Protein AF-A0A4S2HI41-F1 (afdb_monomer_lite)

Secondary structure (DSSP, 8-state):
------HHHHHHHHHH-----------GGG-TT---SS----SS-TT-S-BBSSSEEEE-GGGGTT--SSSPPP-EEEEEE-TT-B-SS---TTEEEEE-BTPBPPTT--B----------SS-----S---------S--------SSHHHHHHHIIIIIHHHHHHHTT-S--S--EEEEEESS-B----SS-EEEEEEEEEETTEEEEEEPS---TT--GGGGG--EEEEEPTT---B-TT-EEEEEE-

Radius of gyration: 30.96 Å; chains: 1; bounding box: 61×60×73 Å

Structure (mmCIF, N/CA/C/O backbone):
data_AF-A0A4S2HI41-F1
#
_entry.id   AF-A0A4S2HI41-F1
#
loop_
_atom_site.group_PDB
_atom_site.id
_atom_site.type_symbol
_atom_site.label_atom_id
_atom_site.label_alt_id
_atom_site.label_comp_id
_atom_site.label_asym_id
_atom_site.label_entity_id
_atom_site.label_seq_id
_atom_site.pdbx_PDB_ins_code
_atom_site.Cartn_x
_atom_site.Cartn_y
_atom_site.Cartn_z
_atom_site.occupancy
_atom_site.B_iso_or_equiv
_atom_site.auth_seq_id
_atom_site.auth_comp_id
_atom_site.auth_asym_id
_atom_site.auth_atom_id
_atom_site.pdbx_PDB_model_num
ATOM 1 N N . MET A 1 1 ? -29.556 14.714 7.151 1.00 52.97 1 MET A N 1
ATOM 2 C CA . MET A 1 1 ? -28.338 14.276 7.865 1.00 52.97 1 MET A CA 1
ATOM 3 C C . MET A 1 1 ? -28.639 12.943 8.539 1.00 52.97 1 MET A C 1
ATOM 5 O O . MET A 1 1 ? -29.509 12.927 9.402 1.00 52.97 1 MET A O 1
ATOM 9 N N . LYS A 1 2 ? -28.012 11.832 8.116 1.00 57.84 2 LYS A N 1
ATOM 10 C CA . LYS A 1 2 ? -28.098 10.561 8.864 1.00 57.84 2 LYS A CA 1
ATOM 11 C C . LYS A 1 2 ? -27.443 10.799 10.235 1.00 57.84 2 LYS A C 1
ATOM 13 O O . LYS A 1 2 ? -26.356 11.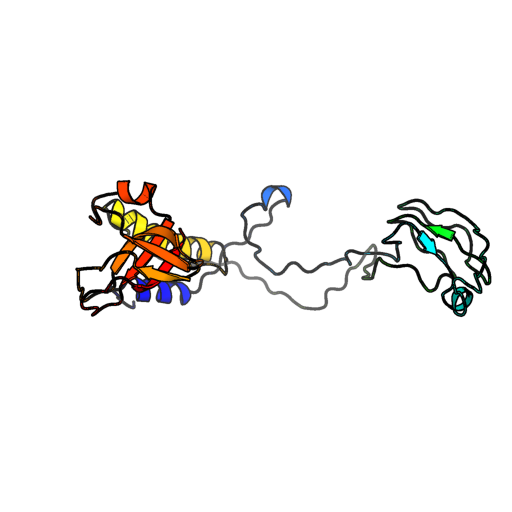370 10.284 1.00 57.84 2 LYS A O 1
ATOM 18 N N . LYS A 1 3 ? -28.108 10.427 11.329 1.00 60.03 3 LYS A N 1
ATOM 19 C CA . LYS A 1 3 ? -27.566 10.520 12.692 1.00 60.03 3 LYS A CA 1
ATOM 20 C C . LYS A 1 3 ? -27.353 9.100 13.197 1.00 60.03 3 LYS A C 1
ATOM 22 O O . LYS A 1 3 ? -28.319 8.350 13.256 1.00 60.03 3 LYS A O 1
ATOM 27 N N . THR A 1 4 ? -26.122 8.778 13.570 1.00 68.50 4 THR A N 1
ATOM 28 C CA . THR A 1 4 ? -25.761 7.506 14.198 1.00 68.50 4 THR A CA 1
ATOM 29 C C . THR A 1 4 ? -24.979 7.764 15.482 1.00 68.50 4 THR A C 1
ATOM 31 O O . THR A 1 4 ? -24.271 8.768 15.594 1.00 68.50 4 THR A O 1
ATOM 34 N N . ASP A 1 5 ? -25.153 6.881 16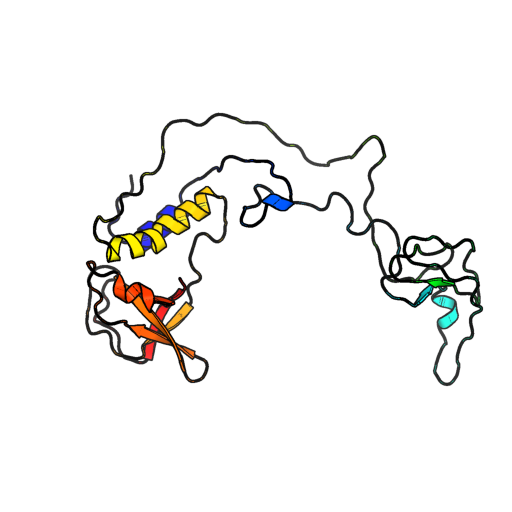.457 1.00 72.00 5 ASP A N 1
ATOM 35 C CA . ASP A 1 5 ? -24.371 6.761 17.685 1.00 72.00 5 ASP A CA 1
ATOM 36 C C . ASP A 1 5 ? -23.452 5.520 17.674 1.00 72.00 5 ASP A C 1
ATOM 38 O O . ASP A 1 5 ? -22.721 5.287 18.639 1.00 72.00 5 ASP A O 1
ATOM 42 N N . ASP A 1 6 ? -23.428 4.764 16.568 1.00 79.31 6 ASP A N 1
ATOM 43 C CA . ASP A 1 6 ? -22.567 3.600 16.370 1.00 79.31 6 ASP A CA 1
ATOM 44 C C . ASP A 1 6 ? -21.309 3.926 15.543 1.00 79.31 6 ASP A C 1
ATOM 46 O O . ASP A 1 6 ? -21.355 4.520 14.462 1.00 79.31 6 ASP A O 1
ATOM 50 N N . ILE A 1 7 ? -20.148 3.494 16.043 1.00 74.62 7 ILE A N 1
ATOM 51 C CA . ILE A 1 7 ? -18.849 3.778 15.420 1.00 74.62 7 ILE A CA 1
ATOM 52 C C . ILE A 1 7 ? -18.632 3.003 14.111 1.00 74.62 7 ILE A C 1
ATOM 54 O O . ILE A 1 7 ? -17.910 3.479 13.233 1.00 74.62 7 ILE A O 1
ATOM 58 N N . LEU A 1 8 ? -19.253 1.830 13.949 1.00 78.12 8 LEU A N 1
ATOM 59 C CA . LEU A 1 8 ? -19.108 0.986 12.759 1.00 78.12 8 LEU A CA 1
ATOM 60 C C . LEU A 1 8 ? -20.005 1.490 11.623 1.00 78.12 8 LEU A C 1
ATOM 62 O O . LEU A 1 8 ? -19.612 1.465 10.457 1.00 78.12 8 LEU A O 1
ATOM 66 N N . GLU A 1 9 ? -21.194 1.999 11.949 1.00 80.25 9 GLU A N 1
ATOM 67 C CA . GLU A 1 9 ? -22.006 2.787 11.023 1.00 80.25 9 GLU A CA 1
ATOM 68 C C . GLU A 1 9 ? -21.308 4.089 10.624 1.00 80.25 9 GLU A C 1
ATOM 70 O O . GLU A 1 9 ? -21.233 4.377 9.433 1.00 80.25 9 GLU A O 1
ATOM 75 N N . ALA A 1 10 ? -20.707 4.825 11.565 1.00 79.00 10 ALA A N 1
ATOM 76 C CA . ALA A 1 10 ? -19.934 6.023 11.233 1.00 79.00 10 ALA A CA 1
ATOM 77 C C . ALA A 1 10 ? -18.774 5.728 10.257 1.00 79.00 10 ALA A C 1
ATOM 79 O O . ALA A 1 10 ? -18.577 6.486 9.308 1.00 79.00 10 ALA A O 1
ATOM 80 N N . CYS A 1 11 ? -18.058 4.605 10.425 1.00 78.81 11 CYS A N 1
ATOM 81 C CA . CYS A 1 11 ? -17.039 4.155 9.465 1.00 78.81 11 CYS A CA 1
ATOM 82 C C . CYS A 1 11 ? -17.635 3.918 8.062 1.00 78.81 11 CYS A C 1
ATOM 84 O O . CYS A 1 11 ? -17.096 4.423 7.082 1.00 78.81 11 CYS A O 1
ATOM 86 N N . ARG A 1 12 ? -18.774 3.216 7.957 1.00 80.81 12 ARG A N 1
ATOM 87 C CA . ARG A 1 12 ? -19.456 2.969 6.667 1.00 80.81 12 ARG A CA 1
ATOM 88 C C . ARG A 1 12 ? -19.951 4.259 6.008 1.00 80.81 12 ARG A C 1
ATOM 90 O O . ARG A 1 12 ? -19.831 4.424 4.800 1.00 80.81 12 ARG A O 1
ATOM 97 N N . LEU A 1 13 ? -20.458 5.212 6.789 1.00 81.12 13 LEU A N 1
ATOM 98 C CA . LEU A 1 13 ? -20.888 6.509 6.260 1.00 81.12 13 LEU A CA 1
ATOM 99 C C . LEU A 1 13 ? -19.717 7.347 5.722 1.00 81.12 13 LEU A C 1
ATOM 101 O O . LEU A 1 13 ? -19.913 8.090 4.765 1.00 81.12 13 LEU A O 1
ATOM 105 N N . LEU A 1 14 ? -18.500 7.204 6.268 1.00 79.44 14 LEU A N 1
ATOM 106 C CA . LEU A 1 14 ? -17.302 7.807 5.669 1.00 79.44 14 LEU A CA 1
ATOM 107 C C . LEU A 1 14 ? -16.973 7.209 4.295 1.00 79.44 14 LEU A C 1
ATOM 109 O O . LEU A 1 14 ? -16.523 7.941 3.411 1.00 79.44 14 LEU A O 1
ATOM 113 N N . GLU A 1 15 ? -17.196 5.908 4.093 1.00 77.56 15 GLU A N 1
ATOM 114 C CA . GLU A 1 15 ? -16.997 5.237 2.799 1.00 77.56 15 GLU A CA 1
ATOM 115 C C . GLU A 1 15 ? -17.977 5.763 1.734 1.00 77.56 15 GLU A C 1
ATOM 117 O O . GLU A 1 15 ? -17.567 5.941 0.588 1.00 77.56 15 GLU A O 1
ATOM 122 N N . GLU A 1 16 ? -19.205 6.135 2.122 1.00 80.00 16 GLU A N 1
ATOM 123 C CA . GLU A 1 16 ? -20.229 6.739 1.244 1.00 80.00 16 GLU A CA 1
ATOM 124 C C . GLU A 1 16 ? -19.958 8.209 0.845 1.00 80.00 16 GLU A C 1
ATOM 126 O O . GLU A 1 16 ? -20.537 8.677 -0.133 1.00 80.00 16 GLU A O 1
ATOM 131 N N . LEU A 1 17 ? -19.118 8.965 1.573 1.00 75.75 17 LEU A N 1
ATOM 132 C CA . LEU A 1 17 ? -18.889 10.395 1.282 1.00 75.75 17 LEU A CA 1
ATOM 133 C C . LEU A 1 17 ? -18.245 10.619 -0.095 1.00 75.75 17 LEU A C 1
ATOM 135 O O . LEU A 1 17 ? -17.177 10.072 -0.359 1.00 75.75 17 LEU A O 1
ATOM 139 N N . ASP A 1 18 ? -18.810 11.486 -0.931 1.00 73.19 18 ASP A N 1
ATOM 140 C CA . ASP A 1 18 ? -18.099 11.952 -2.124 1.00 73.19 18 ASP A CA 1
ATOM 141 C C . ASP A 1 18 ? -17.045 13.000 -1.729 1.00 73.19 18 ASP A C 1
ATOM 143 O O . ASP A 1 18 ? -17.312 13.897 -0.923 1.00 73.19 18 ASP A O 1
ATOM 147 N N . VAL A 1 19 ? -15.822 12.840 -2.232 1.00 68.81 19 VAL A N 1
ATOM 148 C CA . VAL A 1 19 ? -14.648 13.633 -1.847 1.00 68.81 19 VAL A CA 1
ATOM 149 C C . VAL A 1 19 ? -13.776 13.837 -3.078 1.00 68.81 19 VAL A C 1
ATOM 151 O O . VAL A 1 19 ? -13.240 12.877 -3.625 1.00 68.81 19 VAL A O 1
ATOM 154 N N . CYS A 1 20 ? -13.586 15.097 -3.466 1.00 73.19 20 CYS A N 1
ATOM 155 C CA . CYS A 1 20 ? -12.713 15.494 -4.566 1.00 73.19 20 CYS A CA 1
ATOM 156 C C . CYS A 1 20 ? -11.507 16.274 -4.000 1.00 73.19 20 CYS A C 1
ATOM 158 O O . CYS A 1 20 ? -11.679 17.429 -3.602 1.00 73.19 20 CYS A O 1
ATOM 160 N N . PRO A 1 21 ? -10.315 15.656 -3.884 1.00 74.06 21 PRO A N 1
ATOM 161 C CA . PRO A 1 21 ? -9.099 16.345 -3.452 1.00 74.06 21 PRO A CA 1
ATOM 162 C C . PRO A 1 21 ? -8.657 17.412 -4.462 1.00 74.06 21 PRO A C 1
ATOM 164 O O . PRO A 1 21 ? -8.810 17.230 -5.669 1.00 74.06 21 PRO A O 1
ATOM 167 N N . GLU A 1 22 ? -8.028 18.488 -3.986 1.00 74.94 22 GLU A N 1
ATOM 168 C CA . GLU A 1 22 ? -7.273 19.384 -4.871 1.00 74.94 22 GLU A CA 1
ATOM 169 C C . GLU A 1 22 ? -6.032 18.665 -5.426 1.00 74.94 22 GLU A C 1
ATOM 171 O O . GLU A 1 22 ? -5.399 17.863 -4.735 1.00 74.94 22 GLU A O 1
ATOM 176 N N . LEU A 1 23 ? -5.686 18.944 -6.686 1.00 82.88 23 LEU A N 1
ATOM 177 C CA . LEU A 1 23 ? -4.598 18.266 -7.392 1.00 82.88 23 LEU A CA 1
ATOM 178 C C . LEU A 1 23 ? -3.379 19.185 -7.535 1.00 82.88 23 LEU A C 1
ATOM 180 O O . LEU A 1 23 ? -3.471 20.253 -8.140 1.00 82.88 23 LEU A O 1
ATOM 184 N N . GLU A 1 24 ? -2.218 18.738 -7.052 1.00 85.81 24 GLU A N 1
ATOM 185 C CA . GLU A 1 24 ? -0.930 19.421 -7.229 1.00 85.81 24 GLU A CA 1
ATOM 186 C C . GLU A 1 24 ? 0.033 18.630 -8.134 1.00 85.81 24 GLU A C 1
ATOM 188 O O . GLU A 1 24 ? -0.007 17.400 -8.203 1.00 85.81 24 GLU A O 1
ATOM 193 N N . ARG A 1 25 ? 0.933 19.338 -8.831 1.00 88.69 25 ARG A N 1
ATOM 194 C CA . ARG A 1 25 ? 2.074 18.738 -9.544 1.00 88.69 25 ARG A CA 1
ATOM 195 C C . ARG A 1 25 ? 3.349 19.024 -8.759 1.00 88.69 25 ARG A C 1
ATOM 197 O O . ARG A 1 25 ? 3.809 20.161 -8.745 1.00 88.69 25 ARG A O 1
ATOM 204 N N . VAL A 1 26 ? 3.926 17.988 -8.155 1.00 89.62 26 VAL A N 1
ATOM 205 C CA . VAL A 1 26 ? 5.176 18.066 -7.379 1.00 89.62 26 VAL A CA 1
ATOM 206 C C . VAL A 1 26 ? 6.346 17.397 -8.115 1.00 89.62 26 VAL A C 1
ATOM 208 O O . VAL A 1 26 ? 6.120 16.477 -8.911 1.00 89.62 26 VAL A O 1
ATOM 211 N N . PRO A 1 27 ? 7.604 17.804 -7.863 1.00 91.56 27 PRO A N 1
ATOM 212 C CA . PRO A 1 27 ? 8.778 17.064 -8.320 1.00 91.56 27 PRO A CA 1
ATOM 213 C C . PRO A 1 27 ? 8.794 15.630 -7.773 1.00 91.56 27 PRO A C 1
ATOM 215 O O . PRO A 1 27 ? 8.400 15.382 -6.635 1.00 91.56 27 PRO A O 1
ATOM 218 N N . ALA A 1 28 ? 9.326 14.675 -8.542 1.00 84.56 28 ALA A N 1
ATOM 219 C CA . ALA A 1 28 ? 9.370 13.265 -8.131 1.00 84.56 28 ALA A CA 1
ATOM 220 C C . ALA A 1 28 ? 10.131 13.029 -6.806 1.00 84.56 28 ALA A C 1
ATOM 222 O O . ALA A 1 28 ? 9.795 12.110 -6.064 1.00 84.56 28 ALA A O 1
ATOM 223 N N . ALA A 1 29 ? 11.113 13.878 -6.483 1.00 89.81 29 ALA A N 1
ATOM 224 C CA . ALA A 1 29 ? 11.850 13.837 -5.217 1.00 89.81 29 ALA A CA 1
ATOM 225 C C . ALA A 1 29 ? 10.989 14.195 -3.985 1.00 89.81 29 ALA A C 1
ATOM 227 O O . ALA A 1 29 ? 11.313 13.788 -2.874 1.00 89.81 29 ALA A O 1
ATOM 228 N N . GLU A 1 30 ? 9.883 14.919 -4.179 1.00 91.56 30 GLU A N 1
ATOM 229 C CA . GLU A 1 30 ? 8.964 15.377 -3.125 1.00 91.56 30 GLU A CA 1
ATOM 230 C C . GLU A 1 30 ? 7.679 14.530 -3.051 1.00 91.56 30 GLU A C 1
ATOM 232 O O . GLU A 1 30 ? 6.838 14.726 -2.174 1.00 91.56 30 GLU A O 1
ATOM 237 N N . ALA A 1 31 ? 7.529 13.550 -3.950 1.00 85.50 31 ALA A N 1
ATOM 238 C CA . ALA A 1 31 ? 6.344 12.700 -4.050 1.00 85.50 31 ALA A CA 1
ATOM 239 C C . ALA A 1 31 ? 6.254 11.605 -2.963 1.00 85.50 31 ALA A C 1
ATOM 241 O O . ALA A 1 31 ? 5.239 10.912 -2.872 1.00 85.50 31 ALA A O 1
ATOM 242 N N . TYR A 1 32 ? 7.284 11.420 -2.129 1.00 84.06 32 TYR A N 1
ATOM 243 C CA . TYR A 1 32 ? 7.265 10.405 -1.072 1.00 84.06 32 TYR A CA 1
ATOM 244 C C . TYR A 1 32 ? 6.131 10.665 -0.064 1.00 84.06 32 TYR A C 1
ATOM 246 O O . TYR A 1 32 ? 5.997 11.759 0.480 1.00 84.06 32 TYR A O 1
ATOM 254 N N . GLY A 1 33 ? 5.294 9.652 0.175 1.00 80.69 33 GLY A N 1
ATOM 255 C CA . GLY A 1 33 ? 4.124 9.746 1.056 1.00 80.69 33 GLY A CA 1
ATOM 256 C C . GLY A 1 33 ? 2.908 10.481 0.468 1.00 80.69 33 GLY A C 1
ATOM 257 O O . GLY A 1 33 ? 1.859 10.492 1.111 1.00 80.69 33 GLY A O 1
ATOM 258 N N . ARG A 1 34 ? 3.010 11.057 -0.741 1.00 84.94 34 ARG A N 1
ATOM 259 C CA . ARG A 1 34 ? 1.861 11.596 -1.491 1.00 84.94 34 ARG A CA 1
ATOM 260 C C . ARG A 1 34 ? 1.028 10.469 -2.116 1.00 84.94 34 ARG A C 1
ATOM 262 O O . ARG A 1 34 ? 1.416 9.301 -2.114 1.00 84.94 34 ARG A O 1
ATOM 269 N N . VAL A 1 35 ? -0.125 10.837 -2.665 1.00 81.06 35 VAL A N 1
ATOM 270 C CA . VAL A 1 35 ? -1.063 9.936 -3.347 1.00 81.06 35 VAL A CA 1
ATOM 271 C C . VAL A 1 35 ? -1.133 10.324 -4.821 1.00 81.06 35 VAL A C 1
ATOM 273 O O . VAL A 1 35 ? -1.092 11.507 -5.153 1.00 81.06 35 VAL A O 1
ATOM 276 N N . LEU A 1 36 ? -1.216 9.338 -5.715 1.00 83.12 36 LEU A N 1
ATOM 277 C CA . LEU A 1 36 ? -1.379 9.602 -7.143 1.00 83.12 36 LEU A CA 1
ATOM 278 C C . LEU A 1 36 ? -2.813 10.052 -7.441 1.00 83.12 36 LEU A C 1
ATOM 280 O O . LEU A 1 36 ? -3.756 9.295 -7.232 1.00 83.12 36 LEU A O 1
ATOM 284 N N . ALA A 1 37 ? -2.948 11.265 -7.979 1.00 81.19 37 ALA A N 1
ATOM 285 C CA . ALA A 1 37 ? -4.216 11.833 -8.438 1.00 81.19 37 ALA A CA 1
ATOM 286 C C . ALA A 1 37 ? -4.844 11.062 -9.613 1.00 81.19 37 ALA A C 1
ATOM 288 O O . ALA A 1 37 ? -6.061 11.016 -9.762 1.00 81.19 37 ALA A O 1
ATOM 289 N N . GLU A 1 38 ? -4.006 10.471 -10.465 1.00 78.31 38 GLU A N 1
ATOM 290 C CA . GLU A 1 38 ? -4.417 9.736 -11.657 1.00 78.31 38 GLU A CA 1
ATOM 291 C C . GLU A 1 38 ? -3.509 8.526 -11.903 1.00 78.31 38 GLU A C 1
ATOM 293 O O . GLU A 1 38 ? -2.402 8.415 -11.365 1.00 78.31 38 GLU A O 1
ATOM 298 N N . LYS A 1 39 ? -3.969 7.597 -12.745 1.00 71.25 39 LYS A N 1
ATOM 299 C CA . LYS A 1 39 ? -3.178 6.431 -13.138 1.00 71.25 39 LYS A CA 1
ATOM 300 C C . LYS A 1 39 ? -2.030 6.861 -14.054 1.00 71.25 39 LYS A C 1
ATOM 302 O O . LYS A 1 39 ? -2.252 7.152 -15.227 1.00 71.25 39 LYS A O 1
ATOM 307 N N . ILE A 1 40 ? -0.797 6.804 -13.555 1.00 76.12 40 ILE A N 1
ATOM 308 C CA . ILE A 1 40 ? 0.390 6.987 -14.395 1.00 76.12 40 ILE A CA 1
ATOM 309 C C . ILE A 1 40 ? 0.519 5.795 -15.352 1.00 76.12 40 ILE A C 1
ATOM 311 O O . ILE A 1 40 ? 0.658 4.646 -14.932 1.00 76.12 40 ILE A O 1
ATOM 315 N N . MET A 1 41 ? 0.485 6.089 -16.649 1.00 62.66 41 MET A N 1
ATOM 316 C CA . MET A 1 41 ? 0.801 5.150 -17.722 1.00 62.66 41 MET A CA 1
ATOM 317 C C . MET A 1 41 ? 2.218 5.426 -18.230 1.00 62.66 41 MET A C 1
ATOM 319 O O . MET A 1 41 ? 2.649 6.577 -18.296 1.00 62.66 41 MET A O 1
ATOM 323 N N . ALA A 1 42 ? 2.941 4.378 -18.615 1.00 60.97 42 ALA A N 1
ATOM 324 C CA . ALA A 1 42 ? 4.251 4.528 -19.232 1.00 60.97 42 ALA A CA 1
ATOM 325 C C . ALA A 1 42 ? 4.084 5.151 -20.636 1.00 60.97 42 ALA A C 1
ATOM 327 O O . ALA A 1 42 ? 3.593 4.500 -21.553 1.00 60.97 42 ALA A O 1
ATOM 328 N N . GLY A 1 43 ? 4.439 6.433 -20.794 1.00 69.56 43 GLY A N 1
ATOM 329 C CA . GLY A 1 43 ? 4.400 7.144 -22.090 1.00 69.56 43 GLY A CA 1
ATOM 330 C C . GLY A 1 43 ? 5.551 6.773 -23.036 1.00 69.56 43 GLY A C 1
ATOM 331 O O . GLY A 1 43 ? 5.584 7.174 -24.196 1.00 69.56 43 GLY A O 1
ATOM 332 N N . ILE A 1 44 ? 6.490 5.998 -22.510 1.00 56.12 44 ILE A N 1
ATOM 333 C CA . ILE A 1 44 ? 7.573 5.317 -23.195 1.00 56.12 44 ILE A CA 1
ATOM 334 C C . ILE A 1 44 ? 7.566 3.893 -22.673 1.00 56.12 44 ILE A C 1
ATOM 336 O O . ILE A 1 44 ? 7.282 3.663 -21.496 1.00 56.12 44 ILE A O 1
ATOM 340 N N . ASP A 1 45 ? 7.941 2.948 -23.507 1.00 49.31 45 ASP A N 1
ATOM 341 C CA . ASP A 1 45 ? 8.242 1.631 -23.019 1.00 49.31 45 ASP A CA 1
ATOM 342 C C . ASP A 1 45 ? 9.542 1.754 -22.263 1.00 49.31 45 ASP A C 1
ATOM 344 O O . ASP A 1 45 ? 10.564 2.241 -22.764 1.00 49.31 45 ASP A O 1
ATOM 348 N N . VAL A 1 46 ? 9.453 1.304 -21.020 1.00 53.41 46 VAL A N 1
ATOM 349 C CA . VAL A 1 46 ? 10.586 0.814 -20.269 1.00 53.41 46 VAL A CA 1
ATOM 350 C C . VAL A 1 46 ? 10.666 -0.667 -20.645 1.00 53.41 46 VAL A C 1
ATOM 352 O O . VAL A 1 46 ? 10.365 -1.511 -19.797 1.00 53.41 46 VAL A O 1
ATOM 355 N N . PRO A 1 47 ? 11.079 -0.993 -21.897 1.00 50.31 47 PRO A N 1
ATOM 356 C CA . PRO A 1 47 ? 12.138 -0.202 -22.565 1.00 50.31 47 PRO A CA 1
ATOM 357 C C . PRO A 1 47 ? 12.318 -0.076 -24.120 1.00 50.31 47 PRO A C 1
ATOM 359 O O . PRO A 1 47 ? 12.288 -1.026 -24.890 1.00 50.31 47 PRO A O 1
ATOM 362 N N . HIS A 1 48 ? 12.804 1.105 -24.524 1.00 53.72 48 HIS A N 1
ATOM 363 C CA . HIS A 1 48 ? 12.906 1.707 -25.875 1.00 53.72 48 HIS A CA 1
ATOM 364 C C . HIS A 1 48 ? 13.503 0.980 -27.113 1.00 53.72 48 HIS A C 1
ATOM 366 O O . HIS A 1 48 ? 13.251 1.426 -28.235 1.00 53.72 48 HIS A O 1
ATOM 372 N N . PHE A 1 49 ? 14.396 -0.010 -26.997 1.00 57.50 49 PHE A N 1
ATOM 373 C CA . PHE A 1 49 ? 15.057 -0.630 -28.172 1.00 57.50 49 PHE A CA 1
ATOM 374 C C . PHE A 1 49 ? 15.636 -1.997 -27.833 1.00 57.50 49 PHE A C 1
ATOM 376 O O . PHE A 1 49 ? 16.285 -2.090 -26.806 1.00 57.50 49 PHE A O 1
ATOM 383 N N . ARG A 1 50 ? 15.535 -3.029 -28.691 1.00 55.22 50 ARG A N 1
ATOM 384 C CA . ARG A 1 50 ? 16.109 -4.364 -28.389 1.00 55.22 50 ARG A CA 1
ATOM 385 C C . ARG A 1 50 ? 17.540 -4.266 -27.821 1.00 55.22 50 ARG A C 1
ATOM 387 O O . ARG A 1 50 ? 18.472 -3.895 -28.540 1.00 55.22 50 ARG A O 1
ATOM 394 N N . ARG A 1 51 ? 17.684 -4.622 -26.538 1.00 60.22 51 ARG A N 1
ATOM 395 C CA . ARG A 1 51 ? 18.920 -4.701 -25.743 1.00 60.22 51 ARG A CA 1
ATOM 396 C C . ARG A 1 51 ? 19.172 -6.148 -25.372 1.00 60.22 51 ARG A C 1
ATOM 398 O O . ARG A 1 51 ? 18.223 -6.930 -25.290 1.00 60.22 51 ARG A O 1
ATOM 405 N N . SER A 1 52 ? 20.403 -6.460 -24.989 1.00 52.03 52 SER A N 1
ATOM 406 C CA . SER A 1 52 ? 20.625 -7.631 -24.143 1.00 52.03 52 SER A CA 1
ATOM 407 C C . SER A 1 52 ? 20.244 -7.342 -22.685 1.00 52.03 52 SER A C 1
ATOM 409 O O . SER A 1 52 ? 20.626 -6.318 -22.125 1.00 52.03 52 SER A O 1
ATOM 411 N N . ALA A 1 53 ? 19.452 -8.220 -22.079 1.00 46.69 53 ALA A N 1
ATOM 412 C CA . ALA A 1 53 ? 19.124 -8.282 -20.650 1.00 46.69 53 ALA A CA 1
ATOM 413 C C . ALA A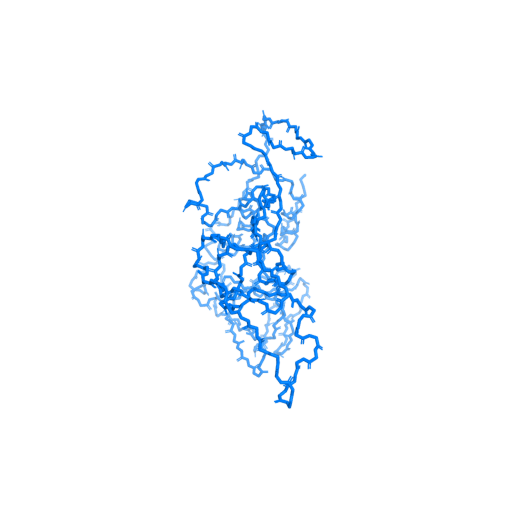 1 53 ? 20.099 -9.197 -19.887 1.00 46.69 53 ALA A C 1
ATOM 415 O O . ALA A 1 53 ? 19.994 -9.327 -18.673 1.00 46.69 53 ALA A O 1
ATOM 416 N N . PHE A 1 54 ? 21.030 -9.815 -20.614 1.00 50.81 54 PHE A N 1
ATOM 417 C CA . PHE A 1 54 ? 22.078 -10.690 -20.111 1.00 50.81 54 PHE A CA 1
ATOM 418 C C . PHE A 1 54 ? 23.379 -10.376 -20.848 1.00 50.81 54 PHE A C 1
ATOM 420 O O . PHE A 1 54 ? 23.353 -10.030 -22.032 1.00 50.81 54 PHE A O 1
ATOM 427 N N . ASP A 1 55 ? 24.520 -10.568 -20.200 1.00 57.94 55 ASP A N 1
ATOM 428 C CA . ASP A 1 55 ? 25.789 -10.640 -20.917 1.00 57.94 55 ASP A CA 1
ATOM 429 C C . ASP A 1 55 ? 25.836 -11.979 -21.666 1.00 57.94 55 ASP A C 1
ATOM 431 O O . ASP A 1 55 ? 25.714 -13.043 -21.061 1.00 57.94 55 ASP A O 1
ATOM 435 N N . GLY A 1 56 ? 25.961 -11.943 -22.993 1.00 69.25 56 GLY A N 1
ATOM 436 C CA . GLY A 1 56 ? 25.785 -13.137 -23.818 1.00 69.25 56 GLY A CA 1
ATOM 437 C C . GLY A 1 56 ? 26.214 -12.946 -25.267 1.00 69.25 56 GLY A C 1
ATOM 438 O O . GLY A 1 56 ? 27.126 -12.170 -25.559 1.00 69.25 56 GLY A O 1
ATOM 439 N N . TYR A 1 57 ? 25.558 -13.664 -26.180 1.00 68.38 57 TYR A N 1
ATOM 440 C CA . TYR A 1 57 ? 25.877 -13.660 -27.607 1.00 68.38 57 TYR A CA 1
ATOM 441 C C . TYR A 1 57 ? 24.615 -13.454 -28.449 1.00 68.38 57 TYR A C 1
ATOM 443 O O . TYR A 1 57 ? 23.673 -14.238 -28.370 1.00 68.38 57 TYR A O 1
ATOM 451 N N . ALA A 1 58 ? 24.612 -12.403 -29.269 1.00 66.62 58 ALA A N 1
ATOM 452 C CA . ALA A 1 58 ? 23.617 -12.186 -30.311 1.00 66.62 58 ALA A CA 1
ATOM 453 C C . ALA A 1 58 ? 23.954 -13.081 -31.508 1.00 66.62 58 ALA A C 1
ATOM 455 O O . ALA A 1 58 ? 25.031 -12.937 -32.086 1.00 66.62 58 ALA A O 1
ATOM 456 N N . LEU A 1 59 ? 23.055 -13.998 -31.861 1.00 73.44 59 LEU A N 1
ATOM 457 C CA . LEU A 1 59 ? 23.254 -15.021 -32.894 1.00 73.44 59 LEU A CA 1
ATOM 458 C C . LEU A 1 59 ? 21.950 -15.277 -33.665 1.00 73.44 59 LEU A C 1
ATOM 460 O O . LEU A 1 59 ? 20.910 -14.707 -33.334 1.00 73.44 59 LEU A O 1
ATOM 464 N N . ARG A 1 60 ? 22.013 -16.128 -34.695 1.00 76.62 60 ARG A N 1
ATOM 465 C CA . ARG A 1 60 ? 20.835 -16.674 -35.383 1.00 76.62 60 ARG A CA 1
ATOM 466 C C . ARG A 1 60 ? 20.386 -17.960 -34.691 1.00 76.62 60 ARG A C 1
ATOM 468 O O . ARG A 1 60 ? 21.158 -18.912 -34.612 1.00 76.62 60 ARG A O 1
ATOM 475 N N . SER A 1 61 ? 19.136 -18.015 -34.239 1.00 68.69 61 SER A N 1
ATOM 476 C CA . SER A 1 61 ? 18.560 -19.185 -33.553 1.00 68.69 61 SER A CA 1
ATOM 477 C C . SER A 1 61 ? 18.641 -20.475 -34.387 1.00 68.69 61 SER A C 1
ATOM 479 O O . SER A 1 61 ? 18.844 -21.562 -33.847 1.00 68.69 61 SER A O 1
ATOM 481 N N . ALA A 1 62 ? 18.547 -20.343 -35.714 1.00 70.94 62 ALA A N 1
ATOM 482 C CA . ALA A 1 62 ? 18.656 -21.440 -36.671 1.00 70.94 62 ALA A CA 1
ATOM 483 C C . ALA A 1 62 ? 20.015 -22.162 -36.630 1.00 70.94 62 ALA A C 1
ATOM 485 O O . ALA A 1 62 ? 20.052 -23.382 -36.789 1.00 70.94 62 ALA A O 1
ATOM 486 N N . ASP A 1 63 ? 21.108 -21.437 -36.380 1.00 64.69 63 ASP A N 1
ATOM 487 C CA . ASP A 1 63 ? 22.469 -21.975 -36.470 1.00 64.69 63 ASP A CA 1
ATOM 488 C C . ASP A 1 63 ? 22.757 -22.975 -35.331 1.00 64.69 63 ASP A C 1
ATOM 490 O O . ASP A 1 63 ? 23.525 -23.915 -35.505 1.00 64.69 63 ASP A O 1
ATOM 494 N N . ILE A 1 64 ? 22.095 -22.822 -34.175 1.00 67.81 64 ILE A N 1
ATOM 495 C CA . ILE A 1 64 ? 22.260 -23.685 -32.989 1.00 67.81 64 ILE A CA 1
ATOM 496 C C . ILE A 1 64 ? 21.186 -24.779 -32.860 1.00 67.81 64 ILE A C 1
ATOM 498 O O . ILE A 1 64 ? 21.163 -25.503 -31.867 1.00 67.81 64 ILE A O 1
ATOM 502 N N . LYS A 1 65 ? 20.299 -24.935 -33.853 1.00 72.56 65 LYS A N 1
ATOM 503 C CA . LYS A 1 65 ? 19.113 -25.817 -33.788 1.00 72.56 65 LYS A CA 1
ATOM 504 C C . LYS A 1 65 ? 19.422 -27.295 -33.487 1.00 72.56 65 LYS A C 1
ATOM 506 O O . LYS A 1 65 ? 18.560 -28.001 -32.971 1.00 72.56 65 LYS A O 1
ATOM 511 N N . HIS A 1 66 ? 20.629 -27.755 -33.814 1.00 72.75 66 HIS A N 1
ATOM 512 C CA . HIS A 1 66 ? 21.100 -29.133 -33.611 1.00 72.75 66 HIS A CA 1
ATOM 513 C C . HIS A 1 66 ? 22.273 -29.2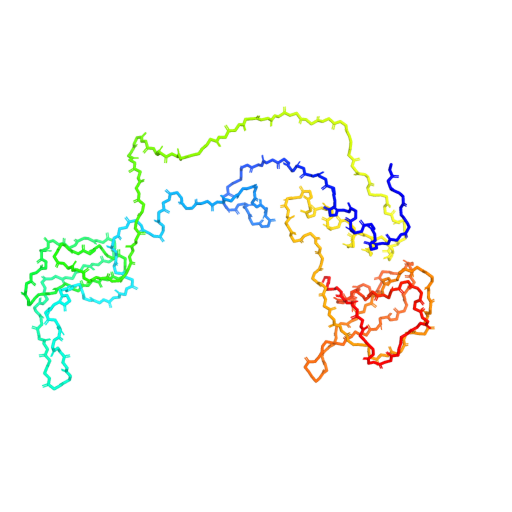37 -32.619 1.00 72.75 66 HIS A C 1
ATOM 515 O O . HIS A 1 66 ? 22.958 -30.260 -32.590 1.00 72.75 66 HIS A O 1
ATOM 521 N N . ALA A 1 67 ? 22.531 -28.183 -31.837 1.00 68.88 67 ALA A N 1
ATOM 522 C CA . ALA A 1 67 ? 23.602 -28.174 -30.851 1.00 68.88 67 ALA A CA 1
ATOM 523 C C . ALA A 1 67 ? 23.254 -29.067 -29.647 1.00 68.88 67 ALA A C 1
ATOM 525 O O . ALA A 1 67 ? 22.205 -28.903 -29.022 1.00 68.88 67 ALA A O 1
ATOM 526 N N . SER A 1 68 ? 24.160 -29.977 -29.296 1.00 69.50 68 SER A N 1
ATOM 527 C CA . SER A 1 68 ? 24.097 -30.803 -28.083 1.00 69.50 68 SER A CA 1
ATOM 528 C C . SER A 1 68 ? 25.503 -30.958 -27.475 1.00 69.50 68 SER A C 1
ATOM 530 O O . SER A 1 68 ? 26.481 -30.579 -28.125 1.00 69.50 68 SER A O 1
ATOM 532 N N . PRO A 1 69 ? 25.654 -31.497 -26.249 1.00 62.97 69 PRO A N 1
ATOM 533 C CA . PRO A 1 69 ? 26.974 -31.784 -25.676 1.00 62.97 69 PRO A CA 1
ATOM 534 C C . PRO A 1 69 ? 27.831 -32.718 -26.550 1.00 62.97 69 PRO A C 1
ATOM 536 O O . PRO A 1 69 ? 29.049 -32.574 -26.603 1.00 62.97 69 PRO A O 1
ATOM 539 N N . GLU A 1 70 ? 27.188 -33.646 -27.261 1.00 76.88 70 GLU A N 1
ATOM 540 C CA . GLU A 1 70 ? 27.805 -34.636 -28.152 1.00 76.88 70 GLU A CA 1
ATOM 541 C C . GLU A 1 70 ? 28.055 -34.083 -29.567 1.00 76.88 70 GLU A C 1
ATOM 543 O O . GLU A 1 70 ? 28.913 -34.594 -30.285 1.00 76.88 70 GLU A O 1
ATOM 548 N N . ASN A 1 71 ? 27.321 -33.039 -29.967 1.00 68.88 71 ASN A N 1
ATOM 549 C CA . ASN A 1 71 ? 27.447 -32.356 -31.255 1.00 68.88 71 ASN A CA 1
ATOM 550 C C . ASN A 1 71 ? 27.422 -30.821 -31.067 1.00 68.88 71 ASN A C 1
ATOM 552 O O . ASN A 1 71 ? 26.396 -30.174 -31.315 1.00 68.88 71 ASN A O 1
ATOM 556 N N . PRO A 1 72 ? 28.524 -30.213 -30.590 1.00 70.88 72 PRO A N 1
ATOM 557 C CA . PRO A 1 72 ? 28.591 -28.777 -30.346 1.00 70.88 72 PRO A CA 1
ATOM 558 C C . PRO A 1 72 ? 28.710 -27.979 -31.653 1.00 70.88 72 PRO A C 1
ATOM 560 O O . PRO A 1 72 ? 29.544 -28.274 -32.508 1.00 70.88 72 PRO A O 1
ATOM 563 N N . VAL A 1 73 ? 27.926 -26.905 -31.783 1.00 70.88 73 VAL A N 1
ATOM 564 C CA . VAL A 1 73 ? 28.044 -25.950 -32.899 1.00 70.88 73 VAL A CA 1
ATOM 565 C C . VAL A 1 73 ? 29.001 -24.818 -32.522 1.00 70.88 73 VAL A C 1
ATOM 567 O O . VAL A 1 73 ? 28.841 -24.178 -31.483 1.00 70.88 73 VAL A O 1
ATOM 570 N N . ILE A 1 74 ? 29.974 -24.536 -33.391 1.00 77.81 74 ILE A N 1
ATOM 571 C CA . ILE A 1 74 ? 30.955 -23.458 -33.212 1.00 77.81 74 ILE A CA 1
ATOM 572 C C . ILE A 1 74 ? 30.574 -22.275 -34.111 1.00 77.81 74 ILE A C 1
ATOM 574 O O . ILE A 1 74 ? 30.550 -22.406 -35.332 1.00 77.81 74 ILE A O 1
ATOM 578 N N . LEU A 1 75 ? 30.316 -21.109 -33.509 1.00 73.50 75 LEU A N 1
ATOM 579 C CA . LEU A 1 75 ? 30.029 -19.857 -34.220 1.00 73.50 75 LEU A CA 1
ATOM 580 C C . LEU A 1 75 ? 31.207 -18.882 -34.112 1.00 73.50 75 LEU A C 1
ATOM 582 O O . LEU A 1 75 ? 31.818 -18.729 -33.052 1.00 73.50 75 LEU A O 1
ATOM 586 N N . ARG A 1 76 ? 31.504 -18.164 -35.197 1.00 81.88 76 ARG A N 1
ATOM 587 C CA . ARG A 1 76 ? 32.549 -17.135 -35.231 1.00 81.88 76 ARG A CA 1
ATOM 588 C C . ARG A 1 76 ? 32.053 -15.838 -34.591 1.00 81.88 76 ARG A C 1
ATOM 590 O O . ARG A 1 76 ? 31.122 -15.210 -35.094 1.00 81.88 76 ARG A O 1
ATOM 597 N N . VAL A 1 77 ? 32.734 -15.379 -33.541 1.00 85.25 77 VAL A N 1
ATOM 598 C CA . VAL A 1 77 ? 32.463 -14.065 -32.939 1.00 85.25 77 VAL A CA 1
ATOM 599 C C . VAL A 1 77 ? 33.003 -12.946 -33.843 1.00 85.25 77 VAL A C 1
ATOM 601 O O . VAL A 1 77 ? 34.182 -12.951 -34.198 1.00 85.25 77 VAL A O 1
ATOM 604 N N . THR A 1 78 ? 32.148 -11.999 -34.237 1.00 83.75 78 THR A N 1
ATOM 605 C CA . THR A 1 78 ? 32.482 -10.892 -35.157 1.00 83.75 78 THR A CA 1
ATOM 606 C C . THR A 1 78 ? 32.884 -9.610 -34.432 1.00 83.75 78 THR A C 1
ATOM 608 O O . THR A 1 78 ? 33.790 -8.909 -34.880 1.00 83.75 78 THR A O 1
ATOM 611 N N . GLU A 1 79 ? 32.248 -9.306 -33.300 1.00 84.12 79 GLU A N 1
ATOM 612 C CA . GLU A 1 79 ? 32.578 -8.169 -32.439 1.00 84.12 79 GLU A CA 1
ATOM 613 C C . GLU A 1 79 ? 32.123 -8.384 -30.984 1.00 84.12 79 GLU A C 1
ATOM 615 O O . GLU A 1 79 ? 31.440 -9.358 -30.659 1.00 84.12 79 GLU A O 1
ATOM 620 N N . THR A 1 80 ? 32.514 -7.459 -30.103 1.00 85.75 80 THR A N 1
ATOM 621 C CA . THR A 1 80 ? 31.947 -7.305 -28.756 1.00 85.75 80 THR A CA 1
ATOM 622 C C . THR A 1 80 ? 31.278 -5.937 -28.654 1.00 85.75 80 THR A C 1
ATOM 624 O O . THR A 1 80 ? 31.906 -4.928 -28.971 1.00 85.75 80 THR A O 1
ATOM 627 N N . ILE A 1 81 ? 30.019 -5.903 -28.216 1.00 77.38 81 ILE A N 1
ATOM 628 C CA . ILE A 1 81 ? 29.184 -4.702 -28.125 1.00 77.38 81 ILE A CA 1
ATOM 629 C C . ILE A 1 81 ? 28.972 -4.364 -26.635 1.00 77.38 81 ILE A C 1
ATOM 631 O O . ILE A 1 81 ? 28.251 -5.099 -25.949 1.00 77.38 81 ILE A O 1
ATOM 635 N N . PRO A 1 82 ? 29.598 -3.295 -26.105 1.00 80.75 82 PRO A N 1
ATOM 636 C CA . PRO A 1 82 ? 29.439 -2.888 -24.710 1.00 80.75 82 PRO A CA 1
ATOM 637 C C . PRO A 1 82 ? 28.087 -2.199 -24.465 1.00 80.75 82 PRO A C 1
ATOM 639 O O . PRO A 1 82 ? 27.411 -1.764 -25.402 1.00 80.75 82 PRO A O 1
ATOM 642 N N . ALA A 1 83 ? 27.693 -2.094 -23.193 1.00 68.00 83 ALA A N 1
ATOM 643 C CA . ALA A 1 83 ? 26.439 -1.469 -22.769 1.00 68.00 83 ALA A CA 1
ATOM 644 C C . ALA A 1 83 ? 26.253 -0.062 -23.376 1.00 68.00 83 ALA A C 1
ATOM 646 O O . ALA A 1 83 ? 27.214 0.694 -23.525 1.00 68.00 83 ALA A O 1
ATOM 647 N N . GLY A 1 84 ? 25.023 0.281 -23.775 1.00 68.94 84 GLY A N 1
ATOM 648 C CA . GLY A 1 84 ? 24.697 1.558 -24.424 1.00 68.94 84 GLY A CA 1
ATOM 649 C C . GLY A 1 84 ? 25.235 1.734 -25.854 1.00 68.94 84 GLY A C 1
ATOM 650 O O . GLY A 1 84 ? 24.926 2.736 -26.492 1.00 68.94 84 GLY A O 1
ATOM 651 N N . SER A 1 85 ? 26.008 0.780 -26.384 1.00 74.69 85 SER A N 1
ATOM 652 C CA . SER A 1 85 ? 26.596 0.852 -27.730 1.00 74.69 85 SER A CA 1
ATOM 653 C C . SER A 1 85 ? 25.855 -0.018 -28.749 1.00 74.69 85 SER A C 1
ATOM 655 O O . SER A 1 85 ? 25.034 -0.868 -28.400 1.00 74.69 85 SER A O 1
ATOM 657 N N . ARG A 1 86 ? 26.162 0.186 -30.035 1.00 76.44 86 ARG A N 1
ATOM 658 C CA . ARG A 1 86 ? 25.586 -0.540 -31.176 1.00 76.44 86 ARG A CA 1
ATOM 659 C C . ARG A 1 86 ? 26.679 -1.261 -31.968 1.00 76.44 86 ARG A C 1
ATOM 661 O O . ARG A 1 86 ? 27.711 -0.664 -32.264 1.00 76.44 86 ARG A O 1
ATOM 668 N N . GLY A 1 87 ? 26.418 -2.514 -32.347 1.00 78.88 87 GLY A N 1
ATOM 669 C CA . GLY A 1 87 ? 27.305 -3.299 -33.213 1.00 78.88 87 GLY A CA 1
ATOM 670 C C . GLY A 1 87 ? 27.446 -2.716 -34.622 1.00 78.88 87 GLY A C 1
ATOM 671 O O . GLY A 1 87 ? 26.503 -2.132 -35.171 1.00 78.88 87 GLY A O 1
ATOM 672 N N . ARG A 1 88 ? 28.638 -2.869 -35.201 1.00 82.94 88 ARG A N 1
ATOM 673 C CA . ARG A 1 88 ? 28.995 -2.389 -36.545 1.00 82.94 88 ARG A CA 1
ATOM 674 C C . ARG A 1 88 ? 28.674 -3.398 -37.645 1.00 82.94 88 ARG A C 1
ATOM 676 O O . ARG A 1 88 ? 28.478 -2.981 -38.785 1.00 82.94 88 ARG A O 1
ATOM 683 N N . TYR A 1 89 ? 28.615 -4.689 -37.327 1.00 82.19 89 TYR A N 1
ATOM 684 C CA . TYR A 1 89 ? 28.500 -5.762 -38.311 1.00 82.19 89 TYR A CA 1
ATOM 685 C C . TYR A 1 89 ? 27.101 -6.396 -38.346 1.00 82.19 89 TYR A C 1
ATOM 687 O O . TYR A 1 89 ? 26.312 -6.317 -37.404 1.00 82.19 89 TYR A O 1
ATOM 695 N N . LEU A 1 90 ? 26.788 -7.017 -39.484 1.00 83.00 90 LEU A N 1
ATOM 696 C CA . LEU A 1 90 ? 25.606 -7.855 -39.668 1.00 83.00 90 LEU A CA 1
ATOM 697 C C . LEU A 1 90 ? 25.906 -9.259 -39.127 1.00 83.00 90 LEU A C 1
ATOM 699 O O . LEU A 1 90 ? 26.953 -9.819 -39.449 1.00 83.00 90 LEU A O 1
ATOM 703 N N . ILE A 1 91 ? 24.987 -9.840 -38.357 1.00 78.94 91 ILE A N 1
ATOM 704 C CA . ILE A 1 91 ? 25.034 -11.263 -38.008 1.00 78.94 91 ILE A CA 1
ATOM 705 C C . ILE A 1 91 ? 24.537 -12.077 -39.205 1.00 78.94 91 ILE A C 1
ATOM 707 O O . ILE A 1 91 ? 23.429 -11.876 -39.703 1.00 78.94 91 ILE A O 1
ATOM 711 N N . THR A 1 92 ? 25.382 -12.988 -39.669 1.00 86.75 92 THR A N 1
ATOM 712 C CA . THR A 1 92 ? 25.144 -13.914 -40.782 1.00 86.75 92 THR A CA 1
ATOM 713 C C . THR A 1 92 ? 25.257 -15.362 -40.299 1.00 86.75 92 THR A C 1
ATOM 715 O O . THR A 1 92 ? 25.505 -15.608 -39.121 1.00 86.75 92 THR A O 1
ATOM 718 N N . GLU A 1 93 ? 25.074 -16.333 -41.194 1.00 87.19 93 GLU A N 1
ATOM 719 C CA . GLU A 1 93 ? 25.244 -17.760 -40.878 1.00 87.19 93 GLU A CA 1
ATOM 720 C C . GLU A 1 93 ? 26.607 -18.076 -40.263 1.00 87.19 93 GLU A C 1
ATOM 722 O O . GLU A 1 93 ? 27.631 -17.569 -40.729 1.00 87.19 93 GLU A O 1
ATOM 727 N N . GLY A 1 94 ? 26.615 -18.900 -39.218 1.00 76.12 94 GLY A N 1
ATOM 728 C CA . GLY A 1 94 ? 27.829 -19.319 -38.527 1.00 76.12 94 GLY A CA 1
ATOM 729 C C . GLY A 1 94 ? 28.487 -18.209 -37.702 1.00 76.12 94 GLY A C 1
ATOM 730 O O . GLY A 1 94 ? 29.657 -18.346 -37.340 1.00 76.12 94 GLY A O 1
ATOM 731 N N . THR A 1 95 ? 27.791 -17.099 -37.415 1.00 76.38 95 THR A N 1
ATOM 732 C CA . THR A 1 95 ? 28.370 -15.944 -36.704 1.00 76.38 95 THR A CA 1
ATOM 733 C C . THR A 1 95 ? 27.556 -15.483 -35.498 1.00 76.38 95 THR A C 1
ATOM 735 O O . THR A 1 95 ? 26.346 -15.680 -35.416 1.00 76.38 95 THR A O 1
ATOM 738 N N . ALA A 1 96 ? 28.243 -14.834 -34.558 1.00 66.69 96 ALA A N 1
ATOM 739 C CA . ALA A 1 96 ? 27.651 -14.223 -33.375 1.00 66.69 96 ALA A CA 1
ATOM 740 C C . ALA A 1 96 ? 28.388 -12.925 -33.000 1.00 66.69 96 ALA A C 1
ATOM 742 O O . ALA A 1 96 ? 29.541 -12.732 -33.379 1.00 66.69 96 ALA A O 1
ATOM 743 N N . ALA A 1 97 ? 27.775 -12.057 -32.198 1.00 75.69 97 ALA A N 1
ATOM 744 C CA . ALA A 1 97 ? 28.465 -10.950 -31.532 1.00 75.69 97 ALA A CA 1
ATOM 745 C C . ALA A 1 97 ? 28.295 -11.070 -30.018 1.00 75.69 97 ALA A C 1
ATOM 747 O O . ALA A 1 97 ? 27.180 -11.272 -29.536 1.00 75.69 97 ALA A O 1
ATOM 748 N N . ARG A 1 98 ? 29.383 -10.920 -29.255 1.00 72.94 98 ARG A N 1
ATOM 749 C CA . ARG A 1 98 ? 29.294 -10.843 -27.792 1.00 72.94 98 ARG A CA 1
ATOM 750 C C . ARG A 1 98 ? 28.597 -9.533 -27.434 1.00 72.94 98 ARG A C 1
ATOM 752 O O . ARG A 1 98 ? 29.011 -8.478 -27.903 1.00 72.94 98 ARG A O 1
ATOM 759 N N . ILE A 1 99 ? 27.547 -9.577 -26.630 1.00 55.28 99 ILE A N 1
ATOM 760 C CA . ILE A 1 99 ? 26.696 -8.422 -26.341 1.00 55.28 99 ILE A CA 1
ATOM 761 C C . ILE A 1 99 ? 26.501 -8.294 -24.829 1.00 55.28 99 ILE A C 1
ATOM 763 O O . ILE A 1 99 ? 26.183 -9.273 -24.157 1.00 55.28 99 ILE A O 1
ATOM 767 N N . MET A 1 100 ? 26.751 -7.102 -24.288 1.00 72.62 100 MET A N 1
ATOM 768 C CA . MET A 1 100 ? 26.600 -6.826 -22.856 1.00 72.62 100 MET A CA 1
ATOM 769 C C . MET A 1 100 ? 25.195 -6.321 -22.520 1.00 72.62 100 MET A C 1
ATOM 771 O O . MET A 1 100 ? 24.455 -5.827 -23.377 1.00 72.62 100 MET A O 1
ATOM 775 N N . THR A 1 101 ? 24.833 -6.412 -21.247 1.00 59.38 101 THR A N 1
ATOM 776 C CA . THR A 1 101 ? 23.548 -5.958 -20.722 1.00 59.38 101 THR A CA 1
ATOM 777 C C . THR A 1 101 ? 23.360 -4.459 -20.994 1.00 59.38 101 THR A C 1
ATOM 779 O O . THR A 1 101 ? 24.184 -3.638 -20.605 1.00 59.38 101 THR A O 1
ATOM 782 N N . GLY A 1 102 ? 22.291 -4.079 -21.701 1.00 59.16 102 GLY A N 1
ATOM 783 C CA . GLY A 1 102 ? 22.048 -2.697 -22.148 1.00 59.16 102 GLY A CA 1
ATOM 784 C C . GLY A 1 102 ? 22.631 -2.320 -23.517 1.00 59.16 102 GLY A C 1
ATOM 785 O O . GLY A 1 102 ? 22.429 -1.193 -23.959 1.00 59.16 102 GLY A O 1
ATOM 786 N N . ALA A 1 103 ? 23.341 -3.215 -24.206 1.00 66.75 103 ALA A N 1
ATOM 787 C CA . ALA A 1 103 ? 23.845 -2.978 -25.562 1.00 66.75 103 ALA A CA 1
ATOM 788 C C . ALA A 1 103 ? 22.777 -3.267 -26.634 1.00 66.75 103 ALA A C 1
ATOM 790 O O . ALA A 1 103 ? 21.970 -4.182 -26.465 1.00 66.75 103 ALA A O 1
ATOM 791 N N . MET A 1 104 ? 22.785 -2.522 -27.746 1.00 67.94 104 MET A N 1
ATOM 792 C CA . MET A 1 104 ? 21.808 -2.651 -28.835 1.00 67.94 104 MET A CA 1
ATOM 793 C C . MET A 1 104 ? 22.071 -3.883 -29.709 1.00 67.94 104 MET A C 1
ATOM 795 O O . MET A 1 104 ? 23.187 -4.113 -30.179 1.00 67.94 104 MET A O 1
ATOM 799 N N . VAL A 1 105 ? 21.004 -4.632 -29.993 1.00 71.06 105 VAL A N 1
ATOM 800 C CA . VAL A 1 105 ? 21.044 -5.867 -30.788 1.00 71.06 105 VAL A CA 1
ATOM 801 C C . VAL A 1 105 ? 21.429 -5.594 -32.253 1.00 71.06 105 VAL A C 1
ATOM 803 O O . VAL A 1 105 ? 20.754 -4.796 -32.911 1.00 71.06 105 VAL A O 1
ATOM 806 N N . PRO A 1 106 ? 22.469 -6.256 -32.800 1.00 72.06 106 PRO A N 1
ATOM 807 C CA . PRO A 1 106 ? 22.891 -6.067 -34.187 1.00 72.06 106 PRO A CA 1
ATOM 808 C C . PRO A 1 106 ? 21.855 -6.592 -35.196 1.00 72.06 106 PRO A C 1
ATOM 810 O O . PRO A 1 106 ? 21.038 -7.468 -34.900 1.00 72.06 106 PRO A O 1
ATOM 813 N N . LYS A 1 107 ? 21.894 -6.060 -36.426 1.00 71.19 107 LYS A N 1
ATOM 814 C CA . LYS A 1 107 ? 21.061 -6.566 -37.531 1.00 71.19 107 LYS A CA 1
ATOM 815 C C . LYS A 1 107 ? 21.429 -8.027 -37.830 1.00 71.19 107 LYS A C 1
ATOM 817 O O . LYS A 1 107 ? 22.596 -8.395 -37.735 1.00 71.19 107 LYS A O 1
ATOM 822 N N . GLY A 1 108 ? 20.450 -8.834 -38.234 1.00 64.38 108 GLY A N 1
ATOM 823 C CA . GLY A 1 108 ? 20.645 -10.248 -38.589 1.00 64.38 108 GLY A CA 1
ATOM 824 C C . GLY A 1 108 ? 20.549 -11.234 -37.418 1.00 64.38 108 GLY A C 1
ATOM 825 O O . GLY A 1 108 ? 20.291 -12.408 -37.656 1.00 64.38 108 GLY A O 1
ATOM 826 N N . ALA A 1 109 ? 20.659 -10.771 -36.166 1.00 46.66 109 ALA A N 1
ATOM 827 C CA . ALA A 1 109 ? 20.280 -11.568 -34.999 1.00 46.66 109 ALA A CA 1
ATOM 828 C C . ALA A 1 109 ? 18.751 -11.548 -34.827 1.00 46.66 109 ALA A C 1
ATOM 830 O O . ALA A 1 109 ? 18.147 -10.479 -34.657 1.00 46.66 109 ALA A O 1
ATOM 831 N N . ASP A 1 110 ? 18.126 -12.723 -34.855 1.00 45.16 110 ASP A N 1
ATOM 832 C CA . ASP A 1 110 ? 16.703 -12.908 -34.559 1.00 45.16 110 ASP A CA 1
ATOM 833 C C . ASP A 1 110 ? 16.477 -12.933 -33.039 1.00 45.16 110 ASP A C 1
ATOM 835 O O . ASP A 1 110 ? 15.661 -12.157 -32.533 1.00 45.16 110 ASP A O 1
ATOM 839 N N . THR A 1 111 ? 17.294 -13.696 -32.309 1.00 37.69 111 THR A N 1
ATOM 840 C CA . THR A 1 111 ? 17.289 -13.802 -30.849 1.00 37.69 111 THR A CA 1
ATOM 841 C C . THR A 1 111 ? 18.370 -12.942 -30.193 1.00 37.69 111 THR A C 1
ATOM 843 O O . THR A 1 111 ? 19.569 -13.174 -30.334 1.00 37.69 111 THR A O 1
ATOM 846 N N . VAL A 1 112 ? 17.902 -12.008 -29.364 1.00 39.34 112 VAL A N 1
ATOM 847 C CA . VAL A 1 112 ? 18.547 -11.528 -28.130 1.00 39.34 112 VAL A CA 1
ATOM 848 C C . VAL A 1 112 ? 17.417 -11.260 -27.127 1.00 39.34 112 VAL A C 1
ATOM 850 O O . VAL A 1 112 ? 16.318 -10.891 -27.531 1.00 39.34 112 VAL A O 1
ATOM 853 N N . VAL A 1 113 ? 17.649 -11.421 -25.827 1.00 43.16 113 VAL A N 1
ATOM 854 C CA . VAL A 1 113 ? 16.658 -11.196 -24.753 1.00 43.16 113 VAL A CA 1
ATOM 855 C C . VAL A 1 113 ? 17.216 -10.069 -23.877 1.00 43.16 113 VAL A C 1
ATOM 857 O O . VAL A 1 113 ? 18.346 -10.259 -23.445 1.00 43.16 113 VAL A O 1
ATOM 860 N N . LYS A 1 114 ? 16.600 -8.913 -23.547 1.00 32.09 114 LYS A N 1
ATOM 861 C CA . LYS A 1 114 ? 15.308 -8.256 -23.884 1.00 32.09 114 LYS A CA 1
ATOM 862 C C . LYS A 1 114 ? 15.373 -6.716 -23.612 1.00 32.09 114 LYS A C 1
ATOM 864 O O . LYS A 1 114 ? 15.818 -6.298 -22.537 1.00 32.09 114 LYS A O 1
ATOM 869 N N . HIS A 1 115 ? 14.853 -5.886 -24.529 1.00 29.09 115 HIS A N 1
ATOM 870 C CA . HIS A 1 115 ? 14.247 -4.540 -24.303 1.00 29.09 115 HIS A CA 1
ATOM 871 C C . HIS A 1 115 ? 13.148 -4.374 -25.395 1.00 29.09 115 HIS A C 1
ATOM 873 O O . HIS A 1 115 ? 13.394 -4.807 -26.522 1.00 29.09 115 HIS A O 1
ATOM 879 N N . GLU A 1 116 ? 11.984 -3.783 -25.110 1.00 32.47 116 GLU A N 1
ATOM 880 C CA . GLU A 1 116 ? 10.732 -3.920 -25.883 1.00 32.47 116 GLU A CA 1
ATOM 881 C C . GLU A 1 116 ? 9.836 -2.638 -25.893 1.00 32.47 116 GLU A C 1
ATOM 883 O O . GLU A 1 116 ? 9.248 -2.316 -24.870 1.00 32.47 116 GLU A O 1
ATOM 888 N N . ASP A 1 117 ? 9.735 -2.007 -27.086 1.00 32.94 117 ASP A N 1
ATOM 889 C CA . ASP A 1 117 ? 8.663 -1.166 -27.708 1.00 32.94 117 ASP A CA 1
ATOM 890 C C . ASP A 1 117 ? 8.454 0.379 -27.461 1.00 32.94 117 ASP A C 1
ATOM 892 O O . ASP A 1 117 ? 9.430 1.122 -27.327 1.00 32.94 117 ASP A O 1
ATOM 896 N N . THR A 1 118 ? 7.206 0.900 -27.570 1.00 30.73 118 THR A N 1
ATOM 897 C CA . THR A 1 118 ? 6.680 2.283 -27.879 1.00 30.73 118 THR A CA 1
ATOM 898 C C . THR A 1 118 ? 7.276 3.078 -29.049 1.00 30.73 118 THR A C 1
ATOM 900 O O . THR A 1 118 ? 8.444 2.910 -29.385 1.00 30.73 118 THR A O 1
ATOM 903 N N . ARG A 1 119 ? 6.507 4.065 -29.580 1.00 41.38 119 ARG A N 1
ATOM 904 C CA . ARG A 1 119 ? 7.033 5.274 -30.266 1.00 41.38 119 ARG A CA 1
ATOM 905 C C . ARG A 1 119 ? 6.194 6.558 -30.156 1.00 41.38 119 ARG A C 1
ATOM 907 O O . ARG A 1 119 ? 4.995 6.552 -29.909 1.00 41.38 119 ARG A O 1
ATOM 914 N N . PHE A 1 120 ? 6.919 7.639 -30.421 1.00 42.97 120 PHE A N 1
ATOM 915 C CA . PHE A 1 120 ? 6.626 9.071 -30.441 1.00 42.97 120 PHE A CA 1
ATOM 916 C C . PHE A 1 120 ? 7.540 9.691 -31.527 1.00 42.97 120 PHE A C 1
ATOM 918 O O . PHE A 1 120 ? 8.368 8.979 -32.108 1.00 42.97 120 PHE A O 1
ATOM 925 N N . THR A 1 121 ? 7.448 10.995 -31.800 1.00 40.47 121 THR A N 1
ATOM 926 C CA . THR A 1 121 ? 8.420 11.717 -32.653 1.00 40.47 121 THR A CA 1
ATOM 927 C C . THR A 1 121 ? 9.068 12.880 -31.893 1.00 40.47 121 THR A C 1
ATOM 929 O O . THR A 1 121 ? 8.639 13.211 -30.793 1.00 40.47 121 THR A O 1
ATOM 932 N N . GLU A 1 122 ? 10.083 13.536 -32.469 1.00 40.91 122 GLU A N 1
ATOM 933 C CA . GLU A 1 122 ? 10.704 14.735 -31.866 1.00 40.91 122 GLU A CA 1
ATOM 934 C C . GLU A 1 122 ? 9.777 15.964 -31.805 1.00 40.91 122 GLU A C 1
ATOM 936 O O . GLU A 1 122 ? 10.129 16.953 -31.165 1.00 40.91 122 GLU A O 1
ATOM 941 N N . LYS A 1 123 ? 8.626 15.945 -32.493 1.00 36.28 123 LYS A N 1
ATOM 942 C CA . LYS A 1 123 ? 7.716 17.103 -32.582 1.00 36.28 123 LYS A CA 1
ATOM 943 C C . LYS A 1 123 ? 6.270 16.811 -32.185 1.00 36.28 123 LYS A C 1
ATOM 945 O O . LYS A 1 123 ? 5.556 17.748 -31.852 1.00 36.28 123 LYS A O 1
ATOM 950 N N . GLU A 1 124 ? 5.850 15.547 -32.182 1.00 29.44 124 GLU A N 1
ATOM 951 C CA . GLU A 1 124 ? 4.480 15.136 -31.856 1.00 29.44 124 GLU A CA 1
ATOM 952 C C . GLU A 1 124 ? 4.429 13.800 -31.096 1.00 29.44 124 GLU A C 1
ATOM 954 O O . GLU A 1 124 ? 5.174 12.854 -31.387 1.00 29.44 124 GLU A O 1
ATOM 959 N N . VAL A 1 125 ? 3.478 13.728 -30.161 1.00 34.38 125 VAL A N 1
ATOM 960 C CA . VAL A 1 125 ? 2.996 12.528 -29.462 1.00 34.38 125 VAL A CA 1
ATOM 961 C C . VAL A 1 125 ? 1.496 12.413 -29.719 1.00 34.38 125 VAL A C 1
ATOM 963 O O . VAL A 1 125 ? 0.768 13.394 -29.572 1.00 34.38 125 VAL A O 1
ATOM 966 N N . THR A 1 126 ? 1.023 11.212 -30.051 1.00 37.25 126 THR A N 1
ATOM 967 C CA . THR A 1 126 ? -0.406 10.940 -30.254 1.00 37.25 126 THR A CA 1
ATOM 968 C C . THR A 1 126 ? -1.008 10.317 -28.997 1.00 37.25 126 THR A C 1
ATOM 970 O O . THR A 1 126 ? -0.781 9.142 -28.714 1.00 37.25 126 THR A O 1
ATOM 973 N N . CYS A 1 127 ? -1.816 11.082 -28.263 1.00 34.88 127 CYS A N 1
ATOM 974 C CA . CYS A 1 127 ? -2.663 10.560 -27.187 1.00 34.88 127 CYS A CA 1
ATOM 975 C C . CYS A 1 127 ? -4.051 10.191 -27.736 1.00 34.88 127 CYS A C 1
ATOM 977 O O . CYS A 1 127 ? -4.639 10.944 -28.507 1.00 34.88 127 CYS A O 1
ATOM 979 N N . LEU A 1 128 ? -4.577 9.028 -27.337 1.00 42.00 128 LEU A N 1
ATOM 980 C CA . LEU A 1 128 ? -5.729 8.382 -27.988 1.00 42.00 128 LEU A CA 1
ATOM 981 C C . LEU A 1 128 ? -7.091 8.598 -27.287 1.00 42.00 128 LEU A C 1
ATOM 983 O O . LEU A 1 128 ? -8.070 7.973 -27.687 1.00 42.00 128 LEU A O 1
ATOM 987 N N . SER A 1 129 ? -7.175 9.469 -26.271 1.00 31.17 129 SER A N 1
ATOM 988 C CA . SER A 1 129 ? -8.403 9.716 -25.484 1.00 31.17 129 SER A CA 1
ATOM 989 C C . SER A 1 129 ? -8.503 11.169 -24.968 1.00 31.17 129 SER A C 1
ATOM 991 O O . SER A 1 129 ? -7.466 11.790 -24.736 1.00 31.17 129 SER A O 1
ATOM 993 N N . PRO A 1 130 ? -9.720 11.724 -24.766 1.00 27.58 130 PRO A N 1
ATOM 994 C CA . PRO A 1 130 ? -9.936 13.131 -24.397 1.00 27.58 130 PRO A CA 1
ATOM 995 C C . PRO A 1 130 ? -9.950 13.416 -22.878 1.00 27.58 130 PRO A C 1
ATOM 997 O O . PRO A 1 130 ? -10.190 12.527 -22.065 1.00 27.58 130 PRO A O 1
ATOM 1000 N N . MET A 1 131 ? -9.808 14.698 -22.512 1.00 28.36 131 MET A N 1
ATOM 1001 C CA . MET A 1 131 ? -10.003 15.257 -21.158 1.00 28.36 131 MET A CA 1
ATOM 1002 C C . MET A 1 131 ? -10.890 16.522 -21.192 1.00 28.36 131 MET A C 1
ATOM 1004 O O . MET A 1 131 ? -11.063 17.135 -22.247 1.00 28.36 131 MET A O 1
ATOM 1008 N N . ARG A 1 132 ? -11.455 16.923 -20.040 1.00 28.33 132 ARG A N 1
ATOM 1009 C CA . ARG A 1 132 ? -12.278 18.141 -19.846 1.00 28.33 132 ARG A CA 1
ATOM 1010 C C . ARG A 1 132 ? -11.826 18.938 -18.601 1.00 28.33 132 ARG A C 1
ATOM 1012 O O . ARG A 1 132 ? -11.291 18.319 -17.687 1.00 28.33 132 ARG A O 1
ATOM 1019 N N . PRO A 1 133 ? -12.059 20.266 -18.538 1.00 28.80 133 PRO A N 1
ATOM 1020 C CA . PRO A 1 133 ? -11.692 21.115 -17.396 1.00 28.80 133 PRO A CA 1
ATOM 1021 C C . PRO A 1 133 ? -12.828 21.305 -16.366 1.00 28.80 133 PRO A C 1
ATOM 1023 O O . PRO A 1 133 ? -14.002 21.179 -16.711 1.00 28.80 133 PRO A O 1
ATOM 1026 N N . GLY A 1 134 ? -12.484 21.720 -15.138 1.00 27.72 134 GLY A N 1
ATOM 1027 C CA . GLY A 1 134 ? -13.436 22.220 -14.132 1.00 27.72 134 GLY A CA 1
ATOM 1028 C C . GLY A 1 134 ? -12.755 22.715 -12.844 1.00 27.72 134 GLY A C 1
ATOM 1029 O O . GLY A 1 134 ? -11.999 21.965 -12.245 1.00 27.72 134 GLY A O 1
ATOM 1030 N N . ASN A 1 135 ? -13.028 23.963 -12.431 1.00 26.95 135 ASN A N 1
ATOM 1031 C CA . ASN A 1 135 ? -12.496 24.619 -11.221 1.00 26.95 135 ASN A CA 1
ATOM 1032 C C . ASN A 1 135 ? -13.589 25.495 -10.560 1.00 26.95 135 ASN A C 1
ATOM 1034 O O . ASN A 1 135 ? -13.715 26.658 -10.937 1.00 26.95 135 ASN A O 1
ATOM 1038 N N . ILE A 1 136 ? -14.358 24.964 -9.596 1.00 29.59 136 ILE A N 1
ATOM 1039 C CA . ILE A 1 136 ? -15.151 25.701 -8.575 1.00 29.59 136 ILE A CA 1
ATOM 1040 C C . ILE A 1 136 ? -15.304 24.778 -7.345 1.00 29.59 136 ILE A C 1
ATOM 1042 O O . ILE A 1 136 ? -15.463 23.572 -7.524 1.00 29.59 136 ILE A O 1
ATOM 1046 N N . VAL A 1 137 ? -15.305 25.324 -6.120 1.00 30.16 137 VAL A N 1
ATOM 1047 C CA . VAL A 1 137 ? -15.748 24.632 -4.888 1.00 30.16 137 VAL A CA 1
ATOM 1048 C C . VAL A 1 137 ? -16.664 25.565 -4.076 1.00 30.16 137 VAL A C 1
ATOM 1050 O O . VAL A 1 137 ? -16.345 26.742 -3.922 1.00 30.16 137 VAL A O 1
ATOM 1053 N N . GLU A 1 138 ? -17.780 25.043 -3.553 1.00 34.12 138 GLU A N 1
ATOM 1054 C CA . GLU A 1 138 ? -18.780 25.768 -2.737 1.00 34.12 138 GLU A CA 1
ATOM 1055 C C . GLU A 1 138 ? -18.842 25.264 -1.268 1.00 34.12 138 GLU A C 1
ATOM 1057 O O . GLU A 1 138 ? -18.021 24.454 -0.829 1.00 34.12 138 GLU A O 1
ATOM 1062 N N . GLU A 1 139 ? -19.790 25.782 -0.474 1.00 32.31 139 GLU A N 1
ATOM 1063 C CA . GLU A 1 139 ? -20.031 25.405 0.930 1.00 32.31 139 GLU A CA 1
ATOM 1064 C C . GLU A 1 139 ? -20.403 23.920 1.126 1.00 32.31 139 GLU A C 1
ATOM 1066 O O . GLU A 1 139 ? -21.090 23.318 0.307 1.00 32.31 139 GLU A O 1
ATOM 1071 N N . GLY A 1 140 ? -20.006 23.339 2.271 1.00 48.69 140 GLY A N 1
ATOM 1072 C CA . GLY A 1 140 ? -20.376 21.956 2.633 1.00 48.69 140 GLY A CA 1
ATOM 1073 C C . GLY A 1 140 ? -19.340 21.129 3.410 1.00 48.69 140 GLY A C 1
ATOM 1074 O O . GLY A 1 140 ? -19.426 19.903 3.417 1.00 48.69 140 GLY A O 1
ATOM 1075 N N . LYS A 1 141 ? -18.336 21.746 4.052 1.00 49.88 141 LYS A N 1
ATOM 1076 C CA . LYS A 1 141 ? -17.229 21.011 4.700 1.00 49.88 141 LYS A CA 1
ATOM 1077 C C . LYS A 1 141 ? -17.694 20.169 5.900 1.00 49.88 141 LYS A C 1
ATOM 1079 O O . LYS A 1 141 ? -18.326 20.680 6.822 1.00 49.88 141 LYS A O 1
ATOM 1084 N N . VAL A 1 142 ? -17.308 18.890 5.922 1.00 59.47 142 VAL A N 1
ATOM 1085 C CA . VAL A 1 142 ? -17.562 17.969 7.046 1.00 59.47 142 VAL A CA 1
ATOM 1086 C C . VAL A 1 142 ? -16.717 18.368 8.261 1.00 59.47 142 VAL A C 1
ATOM 1088 O O . VAL A 1 142 ? -15.502 18.537 8.156 1.00 59.47 142 VAL A O 1
ATOM 1091 N N . VAL A 1 143 ? -17.358 18.478 9.428 1.00 57.81 143 VAL A N 1
ATOM 1092 C CA . VAL A 1 143 ? -16.712 18.800 10.711 1.00 57.81 143 VAL A CA 1
ATOM 1093 C C . VAL A 1 143 ? -16.632 17.549 11.586 1.00 57.81 143 VAL A C 1
ATOM 1095 O O . VAL A 1 143 ? -17.654 16.954 11.926 1.00 57.81 143 VAL A O 1
ATOM 1098 N N . LEU A 1 144 ? -15.420 17.175 12.005 1.00 65.31 144 LEU A N 1
ATOM 1099 C CA . LEU A 1 144 ? -15.189 16.083 12.953 1.00 65.31 144 LEU A CA 1
ATOM 1100 C C . LEU A 1 144 ? -15.161 16.604 14.397 1.00 65.31 144 LEU A C 1
ATOM 1102 O O . LEU A 1 144 ? -14.125 17.030 14.904 1.00 65.31 144 LEU A O 1
ATOM 1106 N N . GLY A 1 145 ? -16.307 16.540 15.077 1.00 62.22 145 GLY A N 1
ATOM 1107 C CA . GLY A 1 145 ? -16.402 16.794 16.517 1.00 62.22 145 GLY A CA 1
ATOM 1108 C C . GLY A 1 145 ? -15.907 15.598 17.333 1.00 62.22 145 GLY A C 1
ATOM 1109 O O . GLY A 1 145 ? -16.689 14.704 17.650 1.00 62.22 145 GLY A O 1
ATOM 1110 N N . LEU A 1 146 ? -14.614 15.564 17.665 1.00 73.62 146 LEU A N 1
ATOM 1111 C CA . LEU A 1 146 ? -14.035 14.503 18.497 1.00 73.62 146 LEU A CA 1
ATOM 1112 C C . LEU A 1 146 ? -14.274 14.746 20.001 1.00 73.62 146 LEU A C 1
ATOM 1114 O O . LEU A 1 146 ? -14.575 15.854 20.441 1.00 73.62 146 LEU A O 1
ATOM 1118 N N . SER A 1 147 ? -14.128 13.694 20.811 1.00 75.06 147 SER A N 1
ATOM 1119 C CA . SER A 1 147 ? -14.290 13.787 22.268 1.00 75.06 147 SER A CA 1
ATOM 1120 C C . SER A 1 147 ? -13.209 14.663 22.910 1.00 75.06 147 SER A C 1
ATOM 1122 O O . SER A 1 147 ? -12.037 14.520 22.589 1.00 75.06 147 SER A O 1
ATOM 1124 N N . GLY A 1 148 ? -13.561 15.474 23.912 1.00 57.38 148 GLY A N 1
ATOM 1125 C CA . GLY A 1 148 ? -12.570 16.132 24.781 1.00 57.38 148 GLY A CA 1
ATOM 1126 C C . GLY A 1 148 ? -11.828 15.172 25.725 1.00 57.38 148 GLY A C 1
ATOM 1127 O O . GLY A 1 148 ? -10.978 15.598 26.501 1.00 57.38 148 GLY A O 1
ATOM 1128 N N . ASN A 1 149 ? -12.166 13.879 25.703 1.00 71.50 149 ASN A N 1
ATOM 1129 C CA . ASN A 1 149 ? -11.575 12.863 26.560 1.00 71.50 149 ASN A CA 1
ATOM 1130 C C . ASN A 1 149 ? -10.466 12.085 25.823 1.00 71.50 149 ASN A C 1
ATOM 1132 O O . ASN A 1 149 ? -10.725 11.479 24.788 1.00 71.50 149 ASN A O 1
ATOM 1136 N N . LEU A 1 150 ? -9.248 12.065 26.371 1.00 63.00 150 LEU A N 1
ATOM 1137 C CA . LEU A 1 150 ? -8.020 11.705 25.651 1.00 63.00 150 LEU A CA 1
ATOM 1138 C C . LEU A 1 150 ? -7.929 10.248 25.143 1.00 63.00 150 LEU A C 1
ATOM 1140 O O . LEU A 1 150 ? -7.317 10.003 24.108 1.00 63.00 150 LEU A O 1
ATOM 1144 N N . GLY A 1 151 ? -8.531 9.262 25.812 1.00 70.62 151 GLY A N 1
ATOM 1145 C CA . GLY A 1 151 ? -8.588 7.895 25.268 1.00 70.62 151 GLY A CA 1
ATOM 1146 C C . GLY A 1 151 ? -9.653 7.754 24.174 1.00 70.62 151 GLY A C 1
ATOM 1147 O O . GLY A 1 151 ? -9.440 7.079 23.169 1.00 70.62 151 GLY A O 1
ATOM 1148 N N . ALA A 1 152 ? -10.787 8.444 24.327 1.00 73.94 152 ALA A N 1
ATOM 1149 C CA . ALA A 1 152 ? -11.864 8.449 23.336 1.00 73.94 152 ALA A CA 1
ATOM 1150 C C . ALA A 1 152 ? -11.517 9.279 22.086 1.00 73.94 152 ALA A C 1
ATOM 1152 O O . ALA A 1 152 ? -11.888 8.889 20.980 1.00 73.94 152 ALA A O 1
ATOM 1153 N N . VAL A 1 153 ? -10.777 10.387 22.237 1.00 74.88 153 VAL A N 1
ATOM 1154 C CA . VAL A 1 153 ? -10.269 11.191 21.114 1.00 74.88 153 VAL A CA 1
ATOM 1155 C C . VAL A 1 153 ? -9.278 10.383 20.284 1.00 74.88 153 VAL A C 1
ATOM 1157 O O . VAL A 1 153 ? -9.356 10.436 19.066 1.00 74.88 153 VAL A O 1
ATOM 1160 N N . ALA A 1 154 ? -8.413 9.580 20.917 1.00 81.25 154 ALA A N 1
ATOM 1161 C CA . ALA A 1 154 ? -7.448 8.737 20.217 1.00 81.25 154 ALA A CA 1
ATOM 1162 C C . ALA A 1 154 ? -8.145 7.639 19.397 1.00 81.25 154 ALA A C 1
ATOM 1164 O O . ALA A 1 154 ? -7.881 7.505 18.205 1.00 81.25 154 ALA A O 1
ATOM 1165 N N . VAL A 1 155 ? -9.100 6.910 19.991 1.00 80.75 155 VAL A N 1
ATOM 1166 C CA . VAL A 1 155 ? -9.879 5.887 19.265 1.00 80.75 155 VAL A CA 1
ATOM 1167 C C . VAL A 1 155 ? -10.732 6.512 18.155 1.00 80.75 155 VAL A C 1
ATOM 1169 O O . VAL A 1 155 ? -10.782 5.962 17.059 1.00 80.75 155 VAL A O 1
ATOM 1172 N N . GLY A 1 156 ? -11.364 7.667 18.391 1.00 80.12 156 GLY A N 1
ATOM 1173 C CA . GLY A 1 156 ? -12.142 8.382 17.371 1.00 80.12 156 GLY A CA 1
ATOM 1174 C C . GLY A 1 156 ? -11.280 8.949 16.237 1.00 80.12 156 GLY A C 1
ATOM 1175 O O . GLY A 1 156 ? -11.644 8.835 15.067 1.00 80.12 156 GLY A O 1
ATOM 1176 N N . LEU A 1 157 ? -10.109 9.504 16.558 1.00 82.75 157 LEU A N 1
ATOM 1177 C CA . LEU A 1 157 ? -9.138 9.972 15.570 1.00 82.75 157 LEU A CA 1
ATOM 1178 C C . LEU A 1 157 ? -8.628 8.806 14.725 1.00 82.75 157 LEU A C 1
ATOM 1180 O O . LEU A 1 157 ? -8.615 8.931 13.510 1.00 82.75 157 LEU A O 1
ATOM 1184 N N . LEU A 1 158 ? -8.276 7.670 15.331 1.00 84.44 158 LEU A N 1
ATOM 1185 C CA . LEU A 1 158 ? -7.865 6.484 14.582 1.00 84.44 158 LEU A CA 1
ATOM 1186 C C . LEU A 1 158 ? -9.016 5.959 13.718 1.00 84.44 158 LEU A C 1
ATOM 1188 O O . LEU A 1 158 ? -8.874 5.901 12.508 1.00 84.44 158 LEU A O 1
ATOM 1192 N N . ARG A 1 159 ? -10.175 5.627 14.297 1.00 84.12 159 ARG A N 1
ATOM 1193 C CA . ARG A 1 159 ? -11.264 4.921 13.593 1.00 84.12 159 ARG A CA 1
ATOM 1194 C C . ARG A 1 159 ? -12.090 5.761 12.620 1.00 84.12 159 ARG A C 1
ATOM 1196 O O . ARG A 1 159 ? -12.722 5.173 11.751 1.00 84.12 159 ARG A O 1
ATOM 1203 N N . ILE A 1 160 ? -12.121 7.085 12.767 1.00 82.00 160 ILE A N 1
ATOM 1204 C CA . ILE A 1 160 ? -12.932 7.992 11.934 1.00 82.00 160 ILE A CA 1
ATOM 1205 C C . ILE A 1 160 ? -12.035 9.059 11.296 1.00 82.00 160 ILE A C 1
ATOM 1207 O O . ILE A 1 160 ? -12.047 9.235 10.079 1.00 82.00 160 ILE A O 1
ATOM 1211 N N . GLY A 1 161 ? -11.228 9.754 12.101 1.00 81.31 161 GLY A N 1
ATOM 1212 C CA . GLY A 1 161 ? -10.424 10.884 11.630 1.00 81.31 161 GLY A CA 1
ATOM 1213 C C . GLY A 1 161 ? -9.362 10.515 10.593 1.00 81.31 161 GLY A C 1
ATOM 1214 O O . GLY A 1 161 ? -9.274 11.166 9.557 1.00 81.31 161 GLY A O 1
ATOM 1215 N N . LEU A 1 162 ? -8.586 9.457 10.829 1.00 83.88 162 LEU A N 1
ATOM 1216 C CA . LEU A 1 162 ? -7.521 9.016 9.936 1.00 83.88 162 LEU A CA 1
ATOM 1217 C C . LEU A 1 162 ? -8.078 8.441 8.618 1.00 83.88 162 LEU A C 1
ATOM 1219 O O . LEU A 1 162 ? -7.603 8.884 7.576 1.00 83.88 162 LEU A O 1
ATOM 1223 N N . PRO A 1 163 ? -9.112 7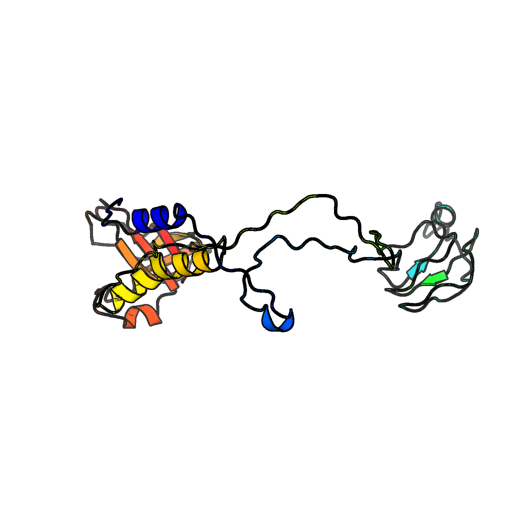.573 8.600 1.00 82.50 163 PRO A N 1
ATOM 1224 C CA . PRO A 1 163 ? -9.818 7.202 7.374 1.00 82.50 163 PRO A CA 1
ATOM 1225 C C . PRO A 1 163 ? -10.350 8.393 6.581 1.00 82.50 163 PRO A C 1
ATOM 1227 O O . PRO A 1 163 ? -10.173 8.445 5.364 1.00 82.50 163 PRO A O 1
ATOM 1230 N N . TYR A 1 164 ? -10.940 9.385 7.255 1.00 80.25 164 TYR A N 1
ATOM 1231 C CA . TYR A 1 164 ? -11.404 10.605 6.599 1.00 80.25 164 TYR A CA 1
ATOM 1232 C C . TYR A 1 164 ? -10.243 11.413 5.994 1.00 80.25 164 TYR A C 1
ATOM 1234 O O . TYR A 1 164 ? -10.324 11.806 4.834 1.00 80.25 164 TYR A O 1
ATOM 1242 N N . LEU A 1 165 ? -9.131 11.593 6.716 1.00 78.50 165 LEU A N 1
ATOM 1243 C CA . LEU A 1 165 ? -7.927 12.256 6.196 1.00 78.50 165 LEU A CA 1
ATOM 1244 C C . LEU A 1 165 ? -7.311 11.493 5.013 1.00 78.50 165 LEU A C 1
ATOM 1246 O O . LEU A 1 165 ? -7.009 12.100 3.990 1.00 78.50 165 LEU A O 1
ATOM 1250 N N . LYS A 1 166 ? -7.188 10.162 5.104 1.00 80.56 166 LYS A N 1
ATOM 1251 C CA . LYS A 1 166 ? -6.756 9.306 3.987 1.00 80.56 166 LYS A CA 1
ATOM 1252 C C . LYS A 1 166 ? -7.652 9.523 2.757 1.00 80.56 166 LYS A C 1
ATOM 1254 O O . LYS A 1 166 ? -7.130 9.657 1.650 1.00 80.56 166 LYS A O 1
ATOM 1259 N N . LYS A 1 167 ? -8.975 9.605 2.951 1.00 80.38 167 LYS A N 1
ATOM 1260 C CA . LYS A 1 167 ? -9.953 9.854 1.881 1.00 80.38 167 LYS A CA 1
ATOM 1261 C C . LYS A 1 167 ? -9.840 11.263 1.287 1.00 80.38 167 LYS A C 1
ATOM 1263 O O . LYS A 1 167 ? -9.874 11.396 0.069 1.00 80.38 167 LYS A O 1
ATOM 1268 N N . LEU A 1 168 ? -9.621 12.292 2.112 1.00 73.38 168 LEU A N 1
ATOM 1269 C CA . LEU A 1 168 ? -9.302 13.655 1.654 1.00 73.38 168 LEU A CA 1
ATOM 1270 C C . LEU A 1 168 ? -8.011 13.716 0.823 1.00 73.38 168 LEU A C 1
ATOM 1272 O O . LEU A 1 168 ? -7.895 14.571 -0.045 1.00 73.38 168 LEU A O 1
ATOM 1276 N N . CYS A 1 169 ? -7.063 12.804 1.046 1.00 74.12 169 CYS A N 1
ATOM 1277 C CA . CYS A 1 169 ? -5.872 12.652 0.207 1.00 74.12 169 CYS A CA 1
ATOM 1278 C C . CYS A 1 169 ? -6.099 11.777 -1.043 1.00 74.12 169 CYS A C 1
ATOM 1280 O O . CYS A 1 169 ? -5.134 11.468 -1.734 1.00 74.12 169 CYS A O 1
ATOM 1282 N N . GLY A 1 170 ? -7.325 11.322 -1.328 1.00 70.25 170 GLY A N 1
ATOM 1283 C CA . GLY A 1 170 ? -7.627 10.455 -2.474 1.00 70.25 170 GLY A CA 1
ATOM 1284 C C . GLY A 1 170 ? -7.134 9.009 -2.340 1.00 70.25 170 GLY A C 1
ATOM 1285 O O . GLY A 1 170 ? -7.067 8.292 -3.338 1.00 70.25 170 GLY A O 1
ATOM 1286 N N . ARG A 1 171 ? -6.767 8.551 -1.132 1.00 77.25 171 ARG A N 1
ATOM 1287 C CA . ARG A 1 171 ? -6.379 7.147 -0.914 1.00 77.25 171 ARG A CA 1
ATOM 1288 C C . ARG A 1 171 ? -7.580 6.220 -1.072 1.00 77.25 171 ARG A C 1
ATOM 1290 O O . ARG A 1 171 ? -8.697 6.578 -0.712 1.00 77.25 171 ARG A O 1
ATOM 1297 N N . THR A 1 172 ? -7.325 4.996 -1.524 1.00 75.50 172 THR A N 1
ATOM 1298 C CA . THR A 1 172 ? -8.314 3.907 -1.554 1.00 75.50 172 THR A CA 1
ATOM 1299 C C . THR A 1 172 ? -8.234 3.012 -0.314 1.00 75.50 172 THR A C 1
ATOM 1301 O O . THR A 1 172 ? -9.245 2.462 0.110 1.00 75.50 172 THR A O 1
ATOM 1304 N N . ASP A 1 173 ? -7.069 2.921 0.337 1.00 80.62 173 ASP A N 1
ATOM 1305 C CA . ASP A 1 173 ? -6.827 2.162 1.572 1.00 80.62 173 ASP A CA 1
ATOM 1306 C C . ASP A 1 173 ? -7.261 2.940 2.831 1.00 80.62 173 ASP A C 1
ATOM 1308 O O . ASP A 1 173 ? -6.518 3.076 3.803 1.00 80.62 173 ASP A O 1
ATOM 1312 N N . ILE A 1 174 ? -8.467 3.513 2.809 1.00 77.38 174 ILE A N 1
ATOM 1313 C CA . ILE A 1 174 ? -8.949 4.424 3.861 1.00 77.38 174 ILE A CA 1
ATOM 1314 C C . ILE A 1 174 ? -9.223 3.717 5.191 1.00 77.38 174 ILE A C 1
ATOM 1316 O O . ILE A 1 174 ? -9.054 4.319 6.247 1.00 77.38 174 ILE A O 1
ATOM 1320 N N . GLY A 1 175 ? -9.598 2.439 5.156 1.00 70.56 175 GLY A N 1
ATOM 1321 C CA . GLY A 1 175 ? -9.841 1.639 6.351 1.00 70.56 175 GLY A CA 1
ATOM 1322 C C . GLY A 1 175 ? -8.569 1.237 7.110 1.00 70.56 175 GLY A C 1
ATOM 1323 O O . GLY A 1 175 ? -7.460 1.724 6.866 1.00 70.56 175 GLY A O 1
ATOM 1324 N N . PHE A 1 176 ? -8.769 0.298 8.032 1.00 69.94 176 PHE A N 1
ATOM 1325 C CA . PHE A 1 176 ? -7.714 -0.523 8.622 1.00 69.94 176 PHE A CA 1
ATOM 1326 C C . PHE A 1 176 ? -7.959 -1.963 8.198 1.00 69.94 176 PHE A C 1
ATOM 1328 O O . PHE A 1 176 ? -9.113 -2.407 8.214 1.00 69.94 176 PHE A O 1
ATOM 1335 N N . ASP A 1 177 ? -6.889 -2.687 7.888 1.00 70.69 177 ASP A N 1
ATOM 1336 C CA . ASP A 1 177 ? -6.970 -4.107 7.575 1.00 70.69 177 ASP A CA 1
ATOM 1337 C C . ASP A 1 177 ? -7.490 -4.869 8.799 1.00 70.69 177 ASP A C 1
ATOM 1339 O O . ASP A 1 177 ? -6.868 -4.905 9.865 1.00 70.69 177 ASP A O 1
ATOM 1343 N N . GLY A 1 178 ? -8.696 -5.417 8.655 1.00 78.31 178 GLY A N 1
ATOM 1344 C CA . GLY A 1 178 ? -9.346 -6.212 9.684 1.00 78.31 178 GLY A CA 1
ATOM 1345 C C . GLY A 1 178 ? -8.878 -7.659 9.613 1.00 78.31 178 GLY A C 1
ATOM 1346 O O . GLY A 1 178 ? -9.007 -8.293 8.567 1.00 78.31 178 GLY A O 1
ATOM 1347 N N . ALA A 1 179 ? -8.400 -8.195 10.730 1.00 86.19 179 ALA A N 1
ATOM 1348 C CA . ALA A 1 179 ? -8.050 -9.603 10.879 1.00 86.19 179 ALA A CA 1
ATOM 1349 C C . ALA A 1 179 ? -9.011 -10.310 11.846 1.00 86.19 179 ALA A C 1
ATOM 1351 O O . ALA A 1 179 ? -9.602 -9.691 12.734 1.00 86.19 179 ALA A O 1
ATOM 1352 N N . GLU A 1 180 ? -9.143 -11.628 11.699 1.00 90.62 180 GLU A N 1
ATOM 1353 C CA . GLU A 1 180 ? -9.678 -12.474 12.766 1.00 90.62 180 GLU A CA 1
ATOM 1354 C C . GLU A 1 180 ? -8.556 -12.828 13.751 1.00 90.62 180 GLU A C 1
ATOM 1356 O O . GLU A 1 180 ? -7.454 -13.207 13.352 1.00 90.62 180 GLU A O 1
ATOM 1361 N N . SER A 1 181 ? -8.856 -12.730 15.041 1.00 92.75 181 SER A N 1
ATOM 1362 C CA . SER A 1 181 ? -7.984 -13.111 16.153 1.00 92.75 181 SER A CA 1
ATOM 1363 C C . SER A 1 181 ? -8.778 -13.952 17.155 1.00 92.75 181 SER A C 1
ATOM 1365 O O . SER A 1 181 ? -10.008 -13.967 17.101 1.00 92.75 181 SER A O 1
ATOM 1367 N N . VAL A 1 182 ? -8.108 -14.646 18.076 1.00 93.19 182 VAL A N 1
ATOM 1368 C CA . VAL A 1 182 ? -8.768 -15.334 19.203 1.00 93.19 182 VAL A CA 1
ATOM 1369 C C . VAL A 1 182 ? -8.456 -14.655 20.534 1.00 93.19 182 VAL A C 1
ATOM 1371 O O . VAL A 1 182 ? -7.374 -14.101 20.708 1.00 93.19 182 VAL A O 1
ATOM 1374 N N . LEU A 1 183 ? -9.391 -14.689 21.481 1.00 90.62 183 LEU A N 1
ATOM 1375 C CA . LEU A 1 183 ? -9.201 -14.114 22.819 1.00 90.62 183 LEU A CA 1
ATOM 1376 C C . LEU A 1 183 ? -8.277 -14.980 23.698 1.00 90.62 183 LEU A C 1
ATOM 1378 O O . LEU A 1 183 ? -8.506 -16.184 23.805 1.00 90.62 183 LEU A O 1
ATOM 1382 N N . GLU A 1 184 ? -7.273 -14.385 24.361 1.00 90.62 184 GLU A N 1
ATOM 1383 C CA . GLU A 1 184 ? -6.465 -15.092 25.387 1.00 90.62 184 GLU A CA 1
ATOM 1384 C C . GLU A 1 184 ? -7.255 -15.272 26.702 1.00 90.62 184 GLU A C 1
ATOM 1386 O O . GLU A 1 184 ? -7.125 -16.301 27.360 1.00 90.62 184 GLU A O 1
ATOM 1391 N N . GLU A 1 185 ? -8.114 -14.308 27.056 1.00 87.94 185 GLU A N 1
ATOM 1392 C CA . GLU A 1 185 ? -8.905 -14.279 28.297 1.00 87.94 185 GLU A CA 1
ATOM 1393 C C . GLU A 1 185 ? -10.377 -13.879 28.041 1.00 87.94 185 GLU A C 1
ATOM 1395 O O . GLU A 1 185 ? -10.654 -13.169 27.069 1.00 87.94 185 GLU A O 1
ATOM 1400 N N . PRO A 1 186 ? -11.336 -14.301 28.893 1.00 87.25 186 PRO A N 1
ATOM 1401 C CA . PRO A 1 186 ? -12.760 -14.037 28.683 1.00 87.25 186 PRO A CA 1
ATOM 1402 C C . PRO A 1 186 ? -13.163 -12.580 28.985 1.00 87.25 186 PRO A C 1
ATOM 1404 O O . PRO A 1 186 ? -12.897 -12.033 30.062 1.00 87.25 186 PRO A O 1
ATOM 1407 N N . LEU A 1 187 ? -13.907 -11.971 28.060 1.00 84.62 187 LEU A N 1
ATOM 1408 C CA . LEU A 1 187 ? -14.398 -10.594 28.128 1.00 84.62 187 LEU A CA 1
ATOM 1409 C C . LEU A 1 187 ? -15.724 -10.509 28.900 1.00 84.62 187 LEU A C 1
ATOM 1411 O O . LEU A 1 187 ? -16.814 -10.663 28.351 1.00 84.62 187 LEU A O 1
ATOM 1415 N N . LYS A 1 188 ? -15.641 -10.174 30.190 1.00 71.81 188 LYS A N 1
ATOM 1416 C CA . LYS A 1 188 ? -16.760 -10.218 31.161 1.00 71.81 188 LYS A CA 1
ATOM 1417 C C . LYS A 1 188 ? -17.850 -9.138 31.004 1.00 71.81 188 LYS A C 1
ATOM 1419 O O . LYS A 1 188 ? -18.758 -9.076 31.831 1.00 71.81 188 LYS A O 1
ATOM 1424 N N . LYS A 1 189 ? -17.758 -8.227 30.026 1.00 68.06 189 LYS A N 1
ATOM 1425 C CA . LYS A 1 189 ? -18.669 -7.066 29.898 1.00 68.06 189 LYS A CA 1
ATOM 1426 C C . LYS A 1 189 ? -19.502 -7.084 28.618 1.00 68.06 189 LYS A C 1
ATOM 1428 O O . LYS A 1 189 ? -19.076 -6.550 27.591 1.00 68.06 189 LYS A O 1
ATOM 1433 N N . ALA A 1 190 ? -20.735 -7.563 28.766 1.00 58.22 190 ALA A N 1
ATOM 1434 C CA . ALA A 1 190 ? -21.827 -7.344 27.827 1.00 58.22 190 ALA A CA 1
ATOM 1435 C C . ALA A 1 190 ? -22.087 -5.845 27.561 1.00 58.22 190 ALA A C 1
ATOM 1437 O O . ALA A 1 190 ? -21.866 -4.996 28.433 1.00 58.22 190 ALA A O 1
ATOM 1438 N N . GLY A 1 191 ? -22.597 -5.514 26.372 1.00 62.94 191 GLY A N 1
ATOM 1439 C CA . GLY A 1 191 ? -22.897 -4.134 25.973 1.00 62.94 191 GLY A CA 1
ATOM 1440 C C . GLY A 1 191 ? -24.001 -4.046 24.919 1.00 62.94 191 GLY A C 1
ATOM 1441 O O . GLY A 1 191 ? -24.080 -4.880 24.025 1.00 62.94 191 GLY A O 1
ATOM 1442 N N . LYS A 1 192 ? -24.865 -3.025 25.017 1.00 64.94 192 LYS A N 1
ATOM 1443 C CA . LYS A 1 192 ? -25.943 -2.789 24.034 1.00 64.94 192 LYS A CA 1
ATOM 1444 C C . LYS A 1 192 ? -25.449 -2.151 22.728 1.00 64.94 192 LYS A C 1
ATOM 1446 O O . LYS A 1 192 ? -26.084 -2.340 21.701 1.00 64.94 192 LYS A O 1
ATOM 1451 N N . SER A 1 193 ? -24.342 -1.415 22.774 1.00 69.06 193 SER A N 1
ATOM 1452 C CA . SER A 1 193 ? -23.676 -0.791 21.626 1.00 69.06 193 SER A CA 1
ATOM 1453 C C . SER A 1 193 ? -22.355 -1.499 21.315 1.00 69.06 193 SER A C 1
ATOM 1455 O O . SER A 1 193 ? -21.799 -2.174 22.188 1.00 69.06 193 SER A O 1
ATOM 1457 N N . ALA A 1 194 ? -21.840 -1.329 20.093 1.00 76.44 194 ALA A N 1
ATOM 1458 C CA . ALA A 1 194 ? -20.516 -1.823 19.729 1.00 76.44 194 ALA A CA 1
ATOM 1459 C C . ALA A 1 194 ? -19.443 -1.212 20.646 1.00 76.44 194 ALA A C 1
ATOM 1461 O O . ALA A 1 194 ? -19.541 -0.051 21.064 1.00 76.44 194 ALA A O 1
ATOM 1462 N N . ARG A 1 195 ? -18.404 -1.986 20.971 1.00 84.69 195 ARG A N 1
ATOM 1463 C CA . ARG A 1 195 ? -17.278 -1.518 21.792 1.00 84.69 195 ARG A CA 1
ATOM 1464 C C . ARG A 1 195 ? -15.963 -1.793 21.085 1.00 84.69 195 ARG A C 1
ATOM 1466 O O . ARG A 1 195 ? -15.734 -2.901 20.619 1.00 84.69 195 ARG A O 1
ATOM 1473 N N . ILE A 1 196 ? -15.084 -0.795 21.089 1.00 86.62 196 ILE A N 1
ATOM 1474 C CA . ILE A 1 196 ? -13.690 -0.951 20.683 1.00 86.62 196 ILE A CA 1
ATOM 1475 C C . ILE A 1 196 ? -12.834 -1.080 21.947 1.00 86.62 196 ILE A C 1
ATOM 1477 O O . ILE A 1 196 ? -12.883 -0.211 22.821 1.00 86.62 196 ILE A O 1
ATOM 1481 N N . LEU A 1 197 ? -12.077 -2.170 22.050 1.00 89.38 197 LEU A N 1
ATOM 1482 C CA . LEU A 1 197 ? -11.096 -2.424 23.105 1.00 89.38 197 LEU A CA 1
ATOM 1483 C C . LEU A 1 197 ? -9.680 -2.196 22.584 1.00 89.38 197 LEU A C 1
ATOM 1485 O O . LEU A 1 197 ? -9.385 -2.515 21.437 1.00 89.38 197 LEU A O 1
ATOM 1489 N N . ARG A 1 198 ? -8.790 -1.712 23.450 1.00 91.75 198 ARG A N 1
ATOM 1490 C CA . ARG A 1 198 ? -7.343 -1.674 23.183 1.00 91.75 198 ARG A CA 1
ATOM 1491 C C . ARG A 1 198 ? -6.709 -2.993 23.602 1.00 91.75 198 ARG A C 1
ATOM 1493 O O . ARG A 1 198 ? -6.971 -3.451 24.715 1.00 91.75 198 ARG A O 1
ATOM 1500 N N . GLY A 1 199 ? -5.885 -3.580 22.750 1.00 92.31 199 GLY A N 1
ATOM 1501 C CA . GLY A 1 199 ? -5.241 -4.855 23.017 1.00 92.31 199 GLY A CA 1
ATOM 1502 C C . GLY A 1 199 ? -3.843 -4.967 22.433 1.00 92.31 199 GLY A C 1
ATOM 1503 O O . GLY A 1 199 ? -3.454 -4.217 21.538 1.00 92.31 199 GLY A O 1
ATOM 1504 N N . ARG A 1 200 ? -3.095 -5.936 22.956 1.00 93.94 200 ARG A N 1
ATOM 1505 C CA . ARG A 1 200 ? -1.772 -6.321 22.464 1.00 93.94 200 ARG A CA 1
ATOM 1506 C C . ARG A 1 200 ? -1.906 -7.493 21.493 1.00 93.94 200 ARG A C 1
ATOM 1508 O O . ARG A 1 200 ? -2.713 -8.398 21.728 1.00 93.94 200 ARG A O 1
ATOM 1515 N N . ALA A 1 201 ? -1.102 -7.502 20.438 1.00 93.62 201 ALA A N 1
ATOM 1516 C CA . ALA A 1 201 ? -0.942 -8.653 19.565 1.00 93.62 201 ALA A CA 1
ATOM 1517 C C . ALA A 1 201 ? -0.008 -9.685 20.216 1.00 93.62 201 ALA A C 1
ATOM 1519 O O . ALA A 1 201 ? 1.107 -9.374 20.636 1.00 93.62 201 ALA A O 1
ATOM 1520 N N . LYS A 1 202 ? -0.433 -10.949 20.255 1.00 94.25 202 LYS A N 1
ATOM 1521 C CA . LYS A 1 202 ? 0.456 -12.095 20.497 1.00 94.25 202 LYS A CA 1
ATOM 1522 C C . LYS A 1 202 ? 0.302 -13.114 19.375 1.00 94.25 202 LYS A C 1
ATOM 1524 O O . LYS A 1 202 ? -0.749 -13.205 18.749 1.00 94.25 202 LYS A O 1
ATOM 1529 N N . ILE A 1 203 ? 1.341 -13.918 19.160 1.00 93.12 203 ILE A N 1
ATOM 1530 C CA . ILE A 1 203 ? 1.276 -15.106 18.305 1.00 93.12 203 ILE A CA 1
ATOM 1531 C C . ILE A 1 203 ? 1.424 -16.340 19.197 1.00 93.12 203 ILE A C 1
ATOM 1533 O O . ILE A 1 203 ? 2.383 -16.439 19.965 1.00 93.12 203 ILE A O 1
ATOM 1537 N N . ARG A 1 204 ? 0.471 -17.272 19.106 1.00 91.06 204 ARG A N 1
ATOM 1538 C CA . ARG A 1 204 ? 0.477 -18.574 19.798 1.00 91.06 204 ARG A CA 1
ATOM 1539 C C . ARG A 1 204 ? 0.158 -19.659 18.781 1.00 91.06 204 ARG A C 1
ATOM 1541 O O . ARG A 1 204 ? -0.832 -19.533 18.071 1.00 91.06 204 ARG A O 1
ATOM 1548 N N . ASP A 1 205 ? 1.001 -20.683 18.671 1.00 89.88 205 ASP A N 1
ATOM 1549 C CA . ASP A 1 205 ? 0.793 -21.833 17.773 1.00 89.88 205 ASP A CA 1
ATOM 1550 C C . ASP A 1 205 ? 0.419 -21.439 16.324 1.00 89.88 205 ASP A C 1
ATOM 1552 O O . ASP A 1 205 ? -0.455 -22.027 15.688 1.00 89.88 205 ASP A O 1
ATOM 1556 N N . GLY A 1 206 ? 1.063 -20.380 15.814 1.00 89.19 206 GLY A N 1
ATOM 1557 C CA . GLY A 1 206 ? 0.825 -19.822 14.476 1.00 89.19 206 GLY A CA 1
ATOM 1558 C C . GLY A 1 206 ? -0.451 -18.982 14.320 1.00 89.19 206 GLY A C 1
ATOM 1559 O O . GLY A 1 206 ? -0.764 -18.570 13.207 1.00 89.19 206 GLY A O 1
ATOM 1560 N N . ARG A 1 207 ? -1.191 -18.710 15.402 1.00 90.19 207 ARG A N 1
ATOM 1561 C CA . ARG A 1 207 ? -2.436 -17.924 15.408 1.00 90.19 207 ARG A CA 1
ATOM 1562 C C . ARG A 1 207 ? -2.224 -16.555 16.045 1.00 90.19 207 ARG A C 1
ATOM 1564 O O . ARG A 1 207 ? -1.501 -16.439 17.034 1.00 90.19 207 ARG A O 1
ATOM 1571 N N . LEU A 1 208 ? -2.897 -15.541 15.501 1.00 93.94 208 LEU A N 1
ATOM 1572 C CA . LEU A 1 208 ? -3.022 -14.229 16.132 1.00 93.94 208 LEU A CA 1
ATOM 1573 C C . LEU A 1 208 ? -3.950 -14.339 17.349 1.00 93.94 208 LEU A C 1
ATOM 1575 O O . LEU A 1 208 ? -5.041 -14.907 17.258 1.00 93.94 208 LEU A O 1
ATOM 1579 N N . VAL A 1 209 ? -3.495 -13.800 18.476 1.00 95.00 209 VAL A N 1
ATOM 1580 C CA . VAL A 1 209 ? -4.208 -13.783 19.752 1.00 95.00 209 VAL A CA 1
ATOM 1581 C C . VAL A 1 209 ? -4.336 -12.340 20.229 1.00 95.00 209 VAL A C 1
ATOM 1583 O O . VAL A 1 209 ? -3.350 -11.599 20.265 1.00 95.00 209 VAL A O 1
ATOM 1586 N N . PHE A 1 210 ? -5.556 -11.945 20.586 1.00 94.69 210 PHE A N 1
ATOM 1587 C CA . PHE A 1 210 ? -5.884 -10.652 21.172 1.00 94.69 210 PHE A CA 1
ATOM 1588 C C . PHE A 1 210 ? -5.832 -10.750 22.694 1.00 94.69 210 PHE A C 1
ATOM 1590 O O . PHE A 1 210 ? -6.461 -11.622 23.301 1.00 94.69 210 PHE A O 1
ATOM 1597 N N . VAL A 1 211 ? -5.114 -9.813 23.306 1.00 93.44 211 VAL A N 1
ATOM 1598 C CA . VAL A 1 211 ? -4.995 -9.687 24.760 1.00 93.44 211 VAL A CA 1
ATOM 1599 C C . VAL A 1 211 ? -5.512 -8.312 25.150 1.00 93.44 211 VAL A C 1
ATOM 1601 O O . VAL A 1 211 ? -4.939 -7.314 24.715 1.00 93.44 211 VAL A O 1
ATOM 1604 N N . GLU A 1 212 ? -6.592 -8.239 25.933 1.00 91.75 212 GLU A N 1
ATOM 1605 C CA . GLU A 1 212 ? -7.107 -6.957 26.430 1.00 91.75 212 GLU A CA 1
ATOM 1606 C C . GLU A 1 212 ? -6.034 -6.273 27.292 1.00 91.75 212 GLU A C 1
ATOM 1608 O O . GLU A 1 212 ? -5.410 -6.902 28.145 1.00 91.75 212 GLU A O 1
ATOM 1613 N N . ILE A 1 213 ? -5.799 -4.980 27.062 1.00 90.00 213 ILE A N 1
ATOM 1614 C CA . ILE A 1 213 ? -4.929 -4.182 27.932 1.00 90.00 213 ILE A CA 1
ATOM 1615 C C . ILE A 1 213 ? -5.756 -3.669 29.110 1.00 90.00 213 ILE A C 1
ATOM 1617 O O . ILE A 1 213 ? -6.889 -3.205 28.941 1.00 90.00 213 ILE A O 1
ATOM 1621 N N . ASP A 1 214 ? -5.175 -3.716 30.305 1.00 82.38 214 ASP A N 1
ATOM 1622 C CA . ASP A 1 214 ? -5.788 -3.179 31.514 1.00 82.38 214 ASP A CA 1
ATOM 1623 C C . ASP A 1 214 ? -6.208 -1.706 31.378 1.00 82.38 214 ASP A C 1
ATOM 1625 O O . ASP A 1 214 ? -5.670 -0.922 30.595 1.00 82.38 214 ASP A O 1
ATOM 1629 N N . ASN A 1 215 ? -7.160 -1.294 32.222 1.00 80.38 215 ASN A N 1
ATOM 1630 C CA . ASN A 1 215 ? -7.609 0.098 32.323 1.00 80.38 215 ASN A CA 1
ATOM 1631 C C . ASN A 1 215 ? -8.196 0.662 31.003 1.00 80.38 215 ASN A C 1
ATOM 1633 O O . ASN A 1 215 ? -7.835 1.741 30.531 1.00 80.38 215 ASN A O 1
ATOM 1637 N N . GLN A 1 216 ? -9.237 0.009 30.472 1.00 81.94 216 GLN A N 1
ATOM 1638 C CA . GLN A 1 216 ? -10.044 0.507 29.342 1.00 81.94 216 GLN A CA 1
ATOM 1639 C C . GLN A 1 216 ? -10.849 1.804 29.618 1.00 81.94 216 GLN A C 1
ATOM 1641 O O . GLN A 1 216 ? -11.854 2.072 28.957 1.00 81.94 216 GLN A O 1
ATOM 1646 N N . ARG A 1 217 ? -10.460 2.647 30.581 1.00 77.69 217 ARG A N 1
ATOM 1647 C CA . ARG A 1 217 ? -11.155 3.913 30.858 1.00 77.69 217 ARG A CA 1
ATOM 1648 C C . ARG A 1 217 ? -11.001 4.870 29.676 1.00 77.69 217 ARG A C 1
ATOM 1650 O O . ARG A 1 217 ? -9.896 5.073 29.175 1.00 77.69 217 ARG A O 1
ATOM 1657 N N . ASN A 1 218 ? -12.094 5.527 29.288 1.00 71.44 218 ASN A N 1
ATOM 1658 C CA . ASN A 1 218 ? -12.084 6.559 28.242 1.00 71.44 218 ASN A CA 1
ATOM 1659 C C . ASN A 1 218 ? -11.099 7.694 28.581 1.00 71.44 218 ASN A C 1
ATOM 1661 O O . ASN A 1 218 ? -10.468 8.226 27.681 1.00 71.44 218 ASN A O 1
ATOM 1665 N N . GLY A 1 219 ? -10.937 7.985 29.883 1.00 69.38 219 GLY A N 1
ATOM 1666 C CA . GLY A 1 219 ? -10.001 8.951 30.481 1.00 69.38 219 GLY A CA 1
ATOM 1667 C C . GLY A 1 219 ? -8.514 8.748 30.188 1.00 69.38 219 GLY A C 1
ATOM 1668 O O . GLY A 1 219 ? -7.733 9.676 30.368 1.00 69.38 219 GLY A O 1
ATOM 1669 N N . SER A 1 220 ? -8.098 7.533 29.825 1.00 74.38 220 SER A N 1
ATOM 1670 C CA . SER A 1 220 ? -6.700 7.117 29.939 1.00 74.38 220 SER A CA 1
ATOM 1671 C C . SER A 1 220 ? -6.057 6.860 28.580 1.00 74.38 220 SER A C 1
ATOM 1673 O O . SER A 1 220 ? -6.595 6.102 27.771 1.00 74.38 220 SER A O 1
ATOM 1675 N N . VAL A 1 221 ? -4.894 7.482 28.363 1.00 78.75 221 VAL A N 1
ATOM 1676 C CA . VAL A 1 221 ? -4.058 7.317 27.160 1.00 78.75 221 VAL A CA 1
ATOM 1677 C C . VAL A 1 221 ? -2.962 6.279 27.362 1.00 78.75 221 VAL A C 1
ATOM 1679 O O . VAL A 1 221 ? -2.561 5.666 26.385 1.00 78.75 221 VAL A O 1
ATOM 1682 N N . SER A 1 222 ? -2.497 6.027 28.593 1.00 81.88 222 SER A N 1
ATOM 1683 C CA . SER A 1 222 ? -1.387 5.091 28.824 1.00 81.88 222 SER A CA 1
ATOM 1684 C C . SER A 1 222 ? -1.583 3.690 28.217 1.00 81.88 222 SER A C 1
ATOM 1686 O O . SER A 1 222 ? -0.594 3.178 27.701 1.00 81.88 222 SER A O 1
ATOM 1688 N N . PRO A 1 223 ? -2.801 3.103 28.125 1.00 83.62 223 PRO A N 1
ATOM 1689 C CA . PRO A 1 223 ? -3.000 1.838 27.412 1.00 83.62 223 PRO A CA 1
ATOM 1690 C C . PRO A 1 223 ? -2.665 1.883 25.912 1.00 83.62 223 PRO A C 1
ATOM 1692 O O . PRO A 1 223 ? -2.479 0.832 25.317 1.00 83.62 223 PRO A O 1
ATOM 1695 N N . MET A 1 224 ? -2.601 3.066 25.285 1.00 84.62 224 MET A N 1
ATOM 1696 C CA . MET A 1 224 ? -2.236 3.220 23.868 1.00 84.62 224 MET A CA 1
ATOM 1697 C C . MET A 1 224 ? -0.744 2.973 23.605 1.00 84.62 224 MET A C 1
ATOM 1699 O O . MET A 1 224 ? -0.392 2.693 22.469 1.00 84.62 224 MET A O 1
ATOM 1703 N N . LEU A 1 225 ? 0.127 3.076 24.620 1.00 84.75 225 LEU A N 1
ATOM 1704 C CA . LEU A 1 225 ? 1.573 2.839 24.466 1.00 84.75 225 LEU A CA 1
ATOM 1705 C C . LEU A 1 225 ? 1.907 1.362 24.208 1.00 84.75 225 LEU A C 1
ATOM 1707 O O . LEU A 1 225 ? 2.932 1.059 23.611 1.00 84.75 225 LEU A O 1
ATOM 1711 N N . ASP A 1 226 ? 1.036 0.467 24.670 1.00 86.25 226 ASP A N 1
ATOM 1712 C CA . ASP A 1 226 ? 1.165 -0.990 24.590 1.00 86.25 226 ASP A CA 1
ATOM 1713 C C . ASP A 1 226 ? 0.154 -1.620 23.609 1.00 86.25 226 ASP A C 1
ATOM 1715 O O . ASP A 1 226 ? -0.020 -2.840 23.598 1.00 86.25 226 ASP A O 1
ATOM 1719 N N . CYS A 1 227 ? -0.567 -0.791 22.845 1.00 90.88 227 CYS A N 1
ATOM 1720 C CA . CYS A 1 227 ? -1.678 -1.200 21.991 1.00 90.88 227 CYS A CA 1
ATOM 1721 C C . CYS A 1 227 ? -1.215 -1.430 20.552 1.00 90.88 227 CYS A C 1
ATOM 1723 O O . CYS A 1 227 ? -0.900 -0.474 19.852 1.00 90.88 227 CYS A O 1
ATOM 1725 N N . ASP A 1 228 ? -1.282 -2.680 20.096 1.00 91.50 228 ASP A N 1
ATOM 1726 C CA . ASP A 1 228 ? -1.056 -3.050 18.691 1.00 91.50 228 ASP A CA 1
ATOM 1727 C C . ASP A 1 228 ? -2.382 -3.269 17.939 1.00 91.50 228 ASP A C 1
ATOM 1729 O O . ASP A 1 228 ? -2.427 -3.231 16.710 1.00 91.50 228 ASP A O 1
ATOM 1733 N N . LEU A 1 229 ? -3.466 -3.557 18.676 1.00 92.25 229 LEU A N 1
ATOM 1734 C CA . LEU A 1 229 ? -4.753 -3.998 18.141 1.00 92.25 229 LEU A CA 1
ATOM 1735 C C . LEU A 1 229 ? -5.931 -3.245 18.762 1.00 92.25 229 LEU A C 1
ATOM 1737 O O . LEU A 1 229 ? -6.063 -3.144 19.982 1.00 92.25 229 LEU A O 1
ATOM 1741 N N . LEU A 1 230 ? -6.876 -2.838 17.920 1.00 90.94 230 LEU A N 1
ATOM 1742 C CA . LEU A 1 230 ? -8.223 -2.451 18.326 1.00 90.94 230 LEU A CA 1
ATOM 1743 C C . LEU A 1 230 ? -9.181 -3.627 18.097 1.00 90.94 230 LEU A C 1
ATOM 1745 O O . LEU A 1 230 ? -9.456 -3.981 16.953 1.00 90.94 230 LEU A O 1
ATOM 1749 N N . GLY A 1 231 ? -9.679 -4.235 19.175 1.00 90.81 231 GLY A N 1
ATOM 1750 C CA . GLY A 1 231 ? -10.634 -5.347 19.137 1.00 90.81 231 GLY A CA 1
ATOM 1751 C C . GLY A 1 231 ? -12.084 -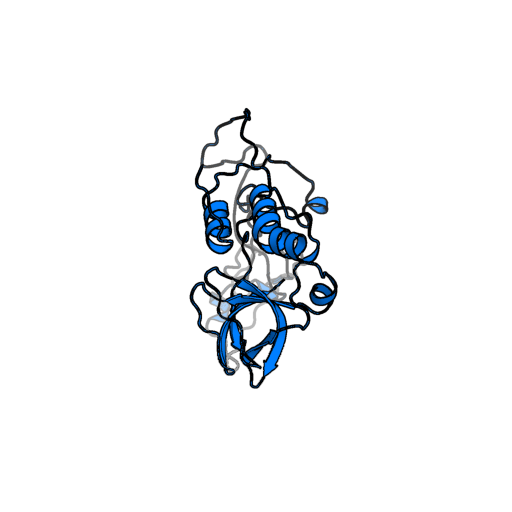4.866 19.136 1.00 90.81 231 GLY A C 1
ATOM 1752 O O . GLY A 1 231 ? -12.443 -3.982 19.912 1.00 90.81 231 GLY A O 1
ATOM 1753 N N . GLU A 1 232 ? -12.922 -5.443 18.280 1.00 89.56 232 GLU A N 1
ATOM 1754 C CA . GLU A 1 232 ? -14.331 -5.078 18.104 1.00 89.56 232 GLU A CA 1
ATOM 1755 C C . GLU A 1 232 ? -15.254 -6.088 18.798 1.00 89.56 232 GLU A C 1
ATOM 1757 O O . GLU A 1 232 ? -15.328 -7.249 18.397 1.00 89.56 232 GLU A O 1
ATOM 1762 N N . ILE A 1 233 ? -15.995 -5.637 19.816 1.00 85.56 233 ILE A N 1
ATOM 1763 C CA . ILE A 1 233 ? -17.120 -6.389 20.385 1.00 85.56 233 ILE A CA 1
ATOM 1764 C C . ILE A 1 233 ? -18.408 -5.928 19.685 1.00 85.56 233 ILE A C 1
ATOM 1766 O O . ILE A 1 233 ? -18.733 -4.733 19.766 1.00 85.56 233 ILE A O 1
ATOM 1770 N N . PRO A 1 234 ? -19.171 -6.835 19.047 1.00 76.31 234 PRO A N 1
ATOM 1771 C CA . PRO A 1 234 ? -20.435 -6.490 18.410 1.00 76.31 234 PRO A CA 1
ATOM 1772 C C . PRO A 1 234 ? -21.518 -6.109 19.441 1.00 76.31 234 PRO A C 1
ATOM 1774 O O . PRO A 1 234 ? -21.512 -6.608 20.574 1.00 76.31 234 PRO A O 1
ATOM 1777 N N . PRO A 1 235 ? -22.479 -5.244 19.067 1.00 77.31 235 PRO A N 1
ATOM 1778 C CA . PRO A 1 235 ? -23.587 -4.868 19.941 1.00 77.31 235 PRO A CA 1
ATOM 1779 C C . PRO A 1 235 ? -24.433 -6.092 20.313 1.00 77.31 235 PRO A C 1
ATOM 1781 O O . PRO A 1 235 ? -24.712 -6.949 19.477 1.00 77.31 235 PRO A O 1
ATOM 1784 N N . GLY A 1 236 ? -24.865 -6.171 21.572 1.00 71.69 236 GLY A N 1
ATOM 1785 C CA . GLY A 1 236 ? -25.700 -7.267 22.071 1.00 71.69 236 GLY A CA 1
ATOM 1786 C C . GLY A 1 236 ? -24.936 -8.520 22.516 1.00 71.69 236 GLY A C 1
ATOM 1787 O O . GLY A 1 236 ? -25.570 -9.440 23.026 1.00 71.69 236 GLY A O 1
ATOM 1788 N N . SER A 1 237 ? -23.601 -8.556 22.396 1.00 73.81 237 SER A N 1
ATOM 1789 C CA . SER A 1 237 ? -22.780 -9.609 23.011 1.00 73.81 237 SER A CA 1
ATOM 1790 C C . SER A 1 237 ? -23.027 -9.685 24.525 1.00 73.81 237 SER A C 1
ATOM 1792 O O . SER A 1 237 ? -23.049 -8.662 25.218 1.00 73.81 237 SER A O 1
ATOM 1794 N N . SER A 1 238 ? -23.168 -10.908 25.046 1.00 71.50 238 SER A N 1
ATOM 1795 C CA . SER A 1 238 ? -23.272 -11.228 26.478 1.00 71.50 238 SER A CA 1
ATOM 1796 C C . SER A 1 238 ? -21.920 -11.246 27.211 1.00 71.50 238 SER A C 1
ATOM 1798 O O . SER A 1 238 ? -21.868 -11.582 28.391 1.00 71.50 238 SER A O 1
ATOM 1800 N N . GLY A 1 239 ? -20.837 -10.872 26.527 1.00 75.56 239 GLY A N 1
ATOM 1801 C CA . GLY A 1 239 ? -19.473 -11.287 26.843 1.00 75.56 239 GLY A CA 1
ATOM 1802 C C . GLY A 1 239 ? -18.974 -12.297 25.805 1.00 75.56 239 GLY A C 1
ATOM 1803 O O . GLY A 1 239 ? -19.736 -12.704 24.927 1.00 75.56 239 GLY A O 1
ATOM 1804 N N . MET A 1 240 ? -17.693 -12.650 25.884 1.00 85.12 240 MET A N 1
ATOM 1805 C CA . MET A 1 240 ? -17.038 -13.620 24.997 1.00 85.12 240 MET A CA 1
ATOM 1806 C C . MET A 1 240 ? -16.046 -14.450 25.813 1.00 85.12 240 MET A C 1
ATOM 1808 O O . MET A 1 240 ? -15.327 -13.888 26.642 1.00 85.12 240 MET A O 1
ATOM 1812 N N . GLU A 1 241 ? -15.991 -15.755 25.586 1.00 89.12 241 GLU A N 1
ATOM 1813 C CA . GLU A 1 241 ? -15.088 -16.675 26.276 1.00 89.12 241 GLU A CA 1
ATOM 1814 C C . GLU A 1 241 ? -13.680 -16.706 25.656 1.00 89.12 241 GLU A C 1
ATOM 1816 O O . GLU A 1 241 ? -13.451 -16.292 24.516 1.00 89.12 241 GLU A O 1
ATOM 1821 N N . ALA A 1 242 ? -12.705 -17.219 26.411 1.00 90.31 242 ALA A N 1
ATOM 1822 C CA . ALA A 1 242 ? -11.356 -17.433 25.890 1.00 90.31 242 ALA A CA 1
ATOM 1823 C C . ALA A 1 242 ? -11.375 -18.415 24.702 1.00 90.31 242 ALA A C 1
ATOM 1825 O O . ALA A 1 242 ? -12.063 -19.435 24.722 1.00 90.31 242 ALA A O 1
ATOM 1826 N N . GLY A 1 243 ? -10.604 -18.109 23.658 1.00 88.69 243 GLY A N 1
ATOM 1827 C CA . GLY A 1 243 ? -10.588 -18.859 22.401 1.00 88.69 243 GLY A CA 1
ATOM 1828 C C . GLY A 1 243 ? -11.691 -18.486 21.401 1.00 88.69 243 GLY A C 1
ATOM 1829 O O . GLY A 1 243 ? -11.603 -18.915 20.248 1.00 88.69 243 GLY A O 1
ATOM 1830 N N . GLU A 1 244 ? -12.687 -17.671 21.775 1.00 90.81 244 GLU A N 1
ATOM 1831 C CA . GLU A 1 244 ? -13.644 -17.131 20.803 1.00 90.81 244 GLU A CA 1
ATOM 1832 C C . GLU A 1 244 ? -12.972 -16.180 19.804 1.00 90.81 244 GLU A C 1
ATOM 1834 O O . GLU A 1 244 ? -11.981 -15.506 20.106 1.00 90.81 244 GLU A O 1
ATOM 1839 N N . LYS A 1 245 ? -13.538 -16.130 18.593 1.00 91.31 245 LYS A N 1
ATOM 1840 C CA . LYS A 1 245 ? -13.080 -15.272 17.500 1.00 91.31 245 LYS A CA 1
ATOM 1841 C C . LYS A 1 245 ? -13.522 -13.828 17.726 1.00 91.31 245 LYS A C 1
ATOM 1843 O O . LYS A 1 245 ? -14.714 -13.555 17.826 1.00 91.31 245 LYS A O 1
ATOM 1848 N N . ILE A 1 246 ? -12.568 -12.903 17.714 1.00 90.75 246 ILE A N 1
ATOM 1849 C CA . ILE A 1 246 ? -12.789 -11.456 17.750 1.00 90.75 246 ILE A CA 1
ATOM 1850 C C . ILE A 1 246 ? -12.198 -10.807 16.494 1.00 90.75 246 ILE A C 1
ATOM 1852 O O . ILE A 1 246 ? -11.112 -11.171 16.034 1.00 90.75 246 ILE A O 1
ATOM 1856 N N . LYS A 1 247 ? -12.910 -9.828 15.930 1.00 91.12 247 LYS A N 1
ATOM 1857 C CA . LYS A 1 247 ? -12.393 -9.008 14.832 1.00 91.12 247 LYS A CA 1
ATOM 1858 C C . LYS A 1 247 ? -11.458 -7.946 15.403 1.00 91.12 247 LYS A C 1
ATOM 1860 O O . LYS A 1 247 ? -11.823 -7.248 16.349 1.00 91.12 247 LYS A O 1
ATOM 1865 N N . VAL A 1 248 ? -10.264 -7.820 14.837 1.00 92.00 248 VAL A N 1
ATOM 1866 C CA . VAL A 1 248 ? -9.241 -6.867 15.285 1.00 92.00 248 VAL A CA 1
ATOM 1867 C C . VAL A 1 248 ? -8.737 -6.015 14.129 1.00 92.00 248 VAL A C 1
ATOM 1869 O O . VAL A 1 248 ? -8.749 -6.449 12.979 1.00 92.00 248 VAL A O 1
ATOM 1872 N N . TYR A 1 249 ? -8.267 -4.813 14.442 1.00 89.56 249 TYR A N 1
ATOM 1873 C CA . TYR A 1 249 ? -7.616 -3.902 13.504 1.00 89.56 249 TYR A CA 1
ATOM 1874 C C . TYR A 1 249 ? -6.243 -3.525 14.051 1.00 89.56 249 TYR A C 1
ATOM 1876 O O . TYR A 1 249 ? -6.152 -3.116 15.208 1.00 89.56 249 TYR A O 1
ATOM 1884 N N . PHE A 1 250 ? -5.202 -3.643 13.232 1.00 86.94 250 PHE A N 1
ATOM 1885 C CA . PHE A 1 250 ? -3.874 -3.112 13.557 1.00 86.94 250 PHE A CA 1
ATOM 1886 C C . PHE A 1 250 ? -3.895 -1.577 13.561 1.00 86.94 250 PHE A C 1
ATOM 1888 O O . PHE A 1 250 ? -4.736 -0.988 12.875 1.00 86.94 250 PHE A O 1
ATOM 1895 N N . ILE A 1 251 ? -3.002 -0.938 14.325 1.00 79.75 251 ILE A N 1
ATOM 1896 C CA . ILE A 1 251 ? -2.853 0.530 14.397 1.00 79.75 251 ILE A CA 1
ATOM 1897 C C . ILE A 1 251 ? -1.409 0.994 14.207 1.00 79.75 251 ILE A C 1
ATOM 1899 O O . ILE A 1 251 ? -0.497 0.167 14.411 1.00 79.75 251 ILE A O 1
#

Foldseek 3Di:
DDDDPALVVLLVVLVVDDADADDDDDDPVPCVPADDPDDDDPLAFQFDAFAAQAFAKQAAPVQCVPDDPVRHQAAAADEEFEAPGEDPDAHDHRHIHGGHGNGHHHHNRPDHDDGDDDDDDPVGDDDDDDDDDDDDDDDDDDDDDFDPAVLRNVVCCQSNVQLNVCVNSVHPPSGFDKDKAFEQAWFQDAAQHKDKFFFAWDADPNGTYTYGDPDRDSNDDVSVVRGQKTWIDHGGDNIGGGGDIIIIGGD

pLDDT: mean 71.66, std 17.51, range [26.95, 95.0]

Sequence (251 aa):
MKKTDDILEACRLLEELDVCPELERVPAAEAYGRVLAEKIMAGIDVPHFRRSAFDGYALRSADIKHASPENPVILRVTETIPAGSRGRYLITEGTAARIMTGAMVPKGADTVVKHEDTRFTEKEVTCLSPMRPGNIVEEGKVVLGLSGNLGAVAVGLLRIGLPYLKKLCGRTDIGFDGAESVLEEPLKKAGKSARILRGRAKIRDGRLVFVEIDNQRNGSVSPMLDCDLLGEIPPGSSGMEAGEKIKVYFI